Protein AF-A0A418IJL7-F1 (afdb_monomer_lite)

Radius of gyration: 46.41 Å; chains: 1; bounding box: 89×26×149 Å

InterPro domains:
  IPR054725 Minor extracellular protease Epr, GA-like domain [PF22775] (1-59)
  IPR054725 Minor extracellular protease Epr, GA-like domain [PF22775] (65-157)
  IPR054725 Minor extracellular protease Epr, GA-like domain [PF22775] (163-255)

Structure (mmCIF, N/CA/C/O backbone):
data_AF-A0A418IJL7-F1
#
_entry.id   AF-A0A418IJL7-F1
#
loop_
_atom_site.group_PDB
_atom_site.id
_atom_site.type_symbol
_atom_site.label_atom_id
_atom_site.label_alt_id
_atom_site.label_comp_id
_atom_site.label_asym_id
_atom_site.label_entity_id
_atom_site.label_seq_id
_atom_site.pdbx_PDB_ins_code
_atom_site.Cartn_x
_atom_site.Cartn_y
_atom_site.Cartn_z
_atom_site.occupancy
_atom_site.B_iso_or_equiv
_atom_site.auth_seq_id
_atom_site.auth_comp_id
_atom_site.auth_asym_id
_atom_site.auth_atom_id
_atom_site.pdbx_PDB_model_num
ATOM 1 N N . LYS A 1 1 ? 31.120 10.265 -43.179 1.00 83.19 1 LYS A N 1
ATOM 2 C CA . LYS A 1 1 ? 30.253 9.553 -44.153 1.00 83.19 1 LYS A CA 1
ATOM 3 C C . LYS A 1 1 ? 29.908 10.403 -45.379 1.00 83.19 1 LYS A C 1
ATOM 5 O O . LYS A 1 1 ? 30.373 10.051 -46.449 1.00 83.19 1 LYS A O 1
ATOM 10 N N . ALA A 1 2 ? 29.225 11.547 -45.242 1.00 86.00 2 ALA A N 1
ATOM 11 C CA . ALA A 1 2 ? 28.797 12.363 -46.392 1.00 86.00 2 ALA A CA 1
ATOM 12 C C . ALA A 1 2 ? 29.922 12.776 -47.368 1.00 86.00 2 ALA A C 1
ATOM 14 O O . ALA A 1 2 ? 29.711 12.814 -48.576 1.00 86.00 2 ALA A O 1
ATOM 15 N N . GLU A 1 3 ? 31.126 13.079 -46.873 1.00 88.69 3 GLU A N 1
ATOM 16 C CA . GLU A 1 3 ? 32.278 13.355 -47.747 1.00 88.69 3 GLU A CA 1
ATOM 17 C C . GLU A 1 3 ? 32.740 12.115 -48.521 1.00 88.69 3 GLU A C 1
ATOM 19 O O . GLU A 1 3 ? 33.071 12.218 -49.699 1.00 88.69 3 GLU A O 1
ATOM 24 N N . LEU A 1 4 ? 32.717 10.938 -47.890 1.00 90.12 4 LEU A N 1
ATOM 25 C CA . LEU A 1 4 ? 33.065 9.678 -48.541 1.00 90.12 4 LEU A CA 1
ATOM 26 C C . LEU A 1 4 ? 32.010 9.279 -49.577 1.00 90.12 4 LEU A C 1
ATOM 28 O O . LEU A 1 4 ? 32.387 8.900 -50.678 1.00 90.12 4 LEU A O 1
ATOM 32 N N . ASP A 1 5 ? 30.719 9.448 -49.276 1.00 90.44 5 ASP A N 1
ATOM 33 C CA . ASP A 1 5 ? 29.631 9.208 -50.237 1.00 90.44 5 ASP A CA 1
ATOM 34 C C . ASP A 1 5 ? 29.811 10.059 -51.501 1.00 90.44 5 ASP A C 1
ATOM 36 O O . ASP A 1 5 ? 29.724 9.547 -52.616 1.00 90.44 5 ASP A O 1
ATOM 40 N N . LYS A 1 6 ? 30.164 11.343 -51.338 1.00 92.44 6 LYS A N 1
ATOM 41 C CA . LYS A 1 6 ? 30.495 12.229 -52.465 1.00 92.44 6 LYS A CA 1
ATOM 42 C C . LYS A 1 6 ? 31.699 11.724 -53.259 1.00 92.44 6 LYS A C 1
ATOM 44 O O . LYS A 1 6 ? 31.689 11.784 -54.483 1.00 92.44 6 LYS A O 1
ATOM 49 N N . LEU A 1 7 ? 32.748 11.241 -52.591 1.00 93.88 7 LEU A N 1
ATOM 50 C CA . LEU A 1 7 ? 33.925 10.689 -53.273 1.00 93.88 7 LEU A CA 1
ATOM 51 C C . LEU A 1 7 ? 33.599 9.397 -54.035 1.00 93.88 7 LEU A C 1
ATOM 53 O O . LEU A 1 7 ? 34.104 9.213 -55.142 1.00 93.88 7 LEU A O 1
ATOM 57 N N . VAL A 1 8 ? 32.742 8.536 -53.479 1.00 92.88 8 VAL A N 1
ATOM 58 C CA . VAL A 1 8 ? 32.236 7.326 -54.144 1.00 92.88 8 VAL A CA 1
ATOM 59 C C . VAL A 1 8 ? 31.430 7.701 -55.392 1.00 92.88 8 VAL A C 1
ATOM 61 O O . VAL A 1 8 ? 31.700 7.181 -56.472 1.00 92.88 8 VAL A O 1
ATOM 64 N N . GLU A 1 9 ? 30.511 8.663 -55.289 1.00 93.25 9 GLU A N 1
ATOM 65 C CA . GLU A 1 9 ? 29.728 9.159 -56.430 1.00 93.25 9 GLU A CA 1
ATOM 66 C C . GLU A 1 9 ? 30.622 9.753 -57.533 1.00 93.25 9 GLU A C 1
ATOM 68 O O . GLU A 1 9 ? 30.444 9.471 -58.723 1.00 93.25 9 GLU A O 1
ATOM 73 N N . VAL A 1 10 ? 31.630 10.542 -57.145 1.00 95.00 10 VAL A N 1
ATOM 74 C CA . VAL A 1 10 ? 32.615 11.112 -58.075 1.00 95.00 10 VAL A CA 1
ATOM 75 C C . VAL A 1 10 ? 33.418 10.013 -58.773 1.00 95.00 10 VAL A C 1
ATOM 77 O O . VAL A 1 10 ? 33.651 10.119 -59.979 1.00 95.00 10 VAL A O 1
ATOM 80 N N . LEU A 1 11 ? 33.824 8.956 -58.059 1.00 93.88 11 LEU A N 1
ATOM 81 C CA . LEU A 1 11 ? 34.546 7.821 -58.638 1.00 93.88 11 LEU A CA 1
ATOM 82 C C . LEU A 1 11 ? 33.700 7.095 -59.691 1.00 93.88 11 LEU A C 1
ATOM 84 O O . LEU A 1 11 ? 34.175 6.881 -60.809 1.00 93.88 11 LEU A O 1
ATOM 88 N N . GLU A 1 12 ? 32.449 6.767 -59.371 1.00 93.31 12 GLU A N 1
ATOM 89 C CA . GLU A 1 12 ? 31.539 6.079 -60.298 1.00 93.31 12 GLU A CA 1
ATOM 90 C C . GLU A 1 12 ? 31.212 6.947 -61.525 1.00 93.31 12 GLU A C 1
ATOM 92 O O . GLU A 1 12 ? 31.216 6.473 -62.669 1.00 93.31 12 GLU A O 1
ATOM 97 N N . THR A 1 13 ? 31.038 8.255 -61.321 1.00 94.88 13 THR A N 1
ATOM 98 C CA . THR A 1 13 ? 30.857 9.225 -62.411 1.00 94.88 13 THR A CA 1
ATOM 99 C C . THR A 1 13 ? 32.097 9.297 -63.305 1.00 94.88 13 THR A C 1
ATOM 101 O O . THR A 1 13 ? 31.997 9.266 -64.534 1.00 94.88 13 THR A O 1
ATOM 104 N N . ALA A 1 14 ? 33.295 9.364 -62.715 1.00 94.94 14 ALA A N 1
ATOM 105 C CA . ALA A 1 14 ? 34.552 9.387 -63.459 1.00 94.94 14 ALA A CA 1
ATOM 106 C C . ALA A 1 14 ? 34.772 8.088 -64.249 1.00 94.94 14 ALA A C 1
ATOM 108 O O . ALA A 1 14 ? 35.209 8.145 -65.401 1.00 94.94 14 ALA A O 1
ATOM 109 N N . LYS A 1 15 ? 34.422 6.933 -63.670 1.00 94.12 15 LYS A N 1
ATOM 110 C CA . LYS A 1 15 ? 34.495 5.621 -64.325 1.00 94.12 15 LYS A CA 1
ATOM 111 C C . LYS A 1 15 ? 33.549 5.536 -65.522 1.00 94.12 15 LYS A C 1
ATOM 113 O O . LYS A 1 15 ? 33.967 5.104 -66.598 1.00 94.12 15 LYS A O 1
ATOM 118 N N . THR A 1 16 ? 32.318 6.019 -65.369 1.00 94.69 16 THR A N 1
ATOM 119 C CA . THR A 1 16 ? 31.330 6.098 -66.457 1.00 94.69 16 THR A CA 1
ATOM 120 C C . THR A 1 16 ? 31.839 6.986 -67.593 1.00 94.69 16 THR A C 1
ATOM 122 O O . THR A 1 16 ? 31.965 6.528 -68.728 1.00 94.69 16 THR A O 1
ATOM 125 N N . ASN A 1 17 ? 32.276 8.209 -67.277 1.00 95.81 17 ASN A N 1
ATOM 126 C CA . ASN A 1 17 ? 32.833 9.144 -68.259 1.00 95.81 17 ASN A CA 1
ATOM 127 C C . ASN A 1 17 ? 34.073 8.582 -68.979 1.00 95.81 17 ASN A C 1
ATOM 129 O O . ASN A 1 17 ? 34.247 8.777 -70.185 1.00 95.81 17 ASN A O 1
ATOM 133 N N . ALA A 1 18 ? 34.966 7.897 -68.256 1.00 95.31 18 ALA A N 1
ATOM 134 C CA . ALA A 1 18 ? 36.138 7.250 -68.842 1.00 95.31 18 ALA A CA 1
ATOM 135 C C . ALA A 1 18 ? 3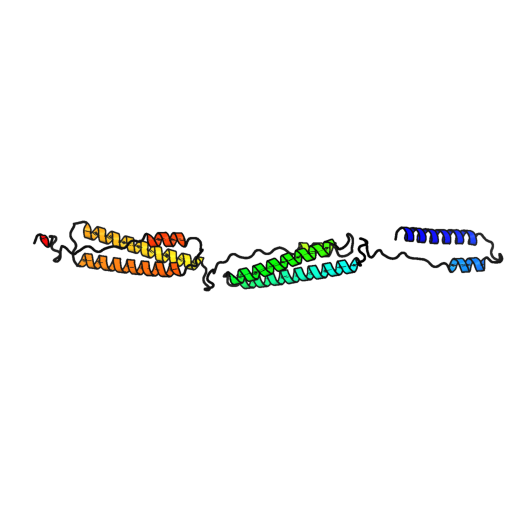5.740 6.101 -69.781 1.00 95.31 18 ALA A C 1
ATOM 137 O O . ALA A 1 18 ? 36.325 5.970 -70.855 1.00 95.31 18 ALA A O 1
ATOM 138 N N . THR A 1 19 ? 34.718 5.323 -69.411 1.00 94.25 19 THR A N 1
ATOM 139 C CA . THR A 1 19 ? 34.174 4.225 -70.223 1.00 94.25 19 THR A CA 1
ATOM 140 C C . THR A 1 19 ? 33.591 4.758 -71.528 1.00 94.25 19 THR A C 1
ATOM 142 O O . THR A 1 19 ? 33.947 4.282 -72.603 1.00 94.25 19 THR A O 1
ATOM 145 N N . GLU A 1 20 ? 32.764 5.803 -71.463 1.00 95.50 20 GLU A N 1
ATOM 146 C CA . GLU A 1 20 ? 32.190 6.456 -72.645 1.00 95.50 20 GLU A CA 1
ATOM 147 C C . GLU A 1 20 ? 33.272 6.997 -73.586 1.00 95.50 20 GLU A C 1
ATOM 149 O O . GLU A 1 20 ? 33.235 6.766 -74.797 1.00 95.50 20 GLU A O 1
ATOM 154 N N . LYS A 1 21 ? 34.280 7.686 -73.036 1.00 95.12 21 LYS A N 1
ATOM 155 C CA . LYS A 1 21 ? 35.397 8.208 -73.834 1.00 95.12 21 LYS A CA 1
ATOM 156 C C . LYS A 1 21 ? 36.219 7.093 -74.475 1.00 95.12 21 LYS A C 1
ATOM 158 O O . LYS A 1 21 ? 36.586 7.225 -75.640 1.00 95.12 21 LYS A O 1
ATOM 163 N N . LEU A 1 22 ? 36.494 6.006 -73.753 1.00 94.88 22 LEU A N 1
ATOM 164 C CA . LEU A 1 22 ? 37.261 4.875 -74.279 1.00 94.88 22 LEU A CA 1
ATOM 165 C C . LEU A 1 22 ? 36.480 4.091 -75.346 1.00 94.88 22 LEU A C 1
ATOM 167 O O . LEU A 1 22 ? 37.070 3.652 -76.335 1.00 94.88 22 LEU A O 1
ATOM 171 N N . ASN A 1 23 ? 35.156 3.984 -75.208 1.00 93.06 23 ASN A N 1
ATOM 172 C CA . ASN A 1 23 ? 34.278 3.373 -76.209 1.00 93.06 23 ASN A CA 1
ATOM 173 C C . ASN A 1 23 ? 34.295 4.122 -77.551 1.00 93.06 23 ASN A C 1
ATOM 175 O O . ASN A 1 23 ? 34.175 3.492 -78.599 1.00 93.06 23 ASN A O 1
ATOM 179 N N . ASN A 1 24 ? 34.523 5.439 -77.530 1.00 94.69 24 ASN A N 1
ATOM 180 C CA . ASN A 1 24 ? 34.668 6.256 -78.738 1.00 94.69 24 ASN A CA 1
ATOM 181 C C . ASN A 1 24 ? 36.032 6.097 -79.445 1.00 94.69 24 ASN A C 1
ATOM 183 O O . ASN A 1 24 ? 36.217 6.621 -80.544 1.00 94.69 24 ASN A O 1
ATOM 187 N N . VAL A 1 25 ? 36.998 5.382 -78.854 1.00 94.50 25 VAL A N 1
ATOM 188 C CA . VAL A 1 25 ? 38.284 5.067 -79.502 1.00 94.50 25 VAL A CA 1
ATOM 189 C C . VAL A 1 25 ? 38.099 3.875 -80.456 1.00 94.50 25 VAL A C 1
ATOM 191 O O . VAL A 1 25 ? 37.545 2.861 -80.028 1.00 94.50 25 VAL A O 1
ATOM 194 N N . PRO A 1 26 ? 38.563 3.915 -81.722 1.00 94.62 26 PRO A N 1
ATOM 195 C CA . PRO A 1 26 ? 38.448 2.782 -82.643 1.00 94.62 26 PRO A CA 1
ATOM 196 C C . PRO A 1 26 ? 39.072 1.485 -82.108 1.00 94.62 26 PRO A C 1
ATOM 198 O O . PRO A 1 26 ? 40.091 1.485 -81.415 1.00 94.62 26 PRO A O 1
ATOM 201 N N . ASN A 1 27 ? 38.472 0.348 -82.451 1.00 90.56 27 ASN A N 1
ATOM 202 C CA . ASN A 1 27 ? 39.029 -0.955 -82.091 1.00 90.56 27 ASN A CA 1
ATOM 203 C C . ASN A 1 27 ? 40.363 -1.190 -82.822 1.00 90.56 27 ASN A C 1
ATOM 205 O O . ASN A 1 27 ? 40.497 -0.854 -83.997 1.00 90.56 27 ASN A O 1
ATOM 209 N N . GLY A 1 28 ? 41.350 -1.755 -82.119 1.00 88.94 28 GLY A N 1
ATOM 210 C CA . GLY A 1 28 ? 42.707 -1.965 -82.638 1.00 88.94 28 GLY A CA 1
ATOM 211 C C . GLY A 1 28 ? 43.668 -0.783 -82.449 1.00 88.94 28 GLY A C 1
ATOM 212 O O . GLY A 1 28 ? 44.841 -0.901 -82.804 1.00 88.94 28 GLY A O 1
ATOM 213 N N . THR A 1 29 ? 43.227 0.343 -81.867 1.00 95.56 29 THR A N 1
ATOM 214 C CA . THR A 1 29 ? 44.149 1.406 -81.433 1.00 95.56 29 THR A CA 1
ATOM 215 C C . THR A 1 29 ? 45.104 0.867 -80.365 1.00 95.56 29 THR A C 1
ATOM 217 O O . THR A 1 29 ? 44.672 0.351 -79.332 1.00 95.56 29 THR A O 1
ATOM 220 N N . ALA A 1 30 ? 46.411 1.005 -80.603 1.00 95.62 30 ALA A N 1
ATOM 221 C CA . ALA A 1 30 ? 47.444 0.541 -79.681 1.00 95.62 30 ALA A CA 1
ATOM 222 C C . ALA A 1 30 ? 47.217 1.099 -78.263 1.00 95.62 30 ALA A C 1
ATOM 224 O O . ALA A 1 30 ? 47.077 2.306 -78.075 1.00 95.62 30 ALA A O 1
ATOM 225 N N . GLY A 1 31 ? 47.169 0.212 -77.265 1.00 92.69 31 GLY A N 1
ATOM 226 C CA . GLY A 1 31 ? 46.976 0.573 -75.856 1.00 92.69 31 GLY A CA 1
ATOM 227 C C . GLY A 1 31 ? 45.520 0.699 -75.388 1.00 92.69 31 GLY A C 1
ATOM 228 O O . GLY A 1 31 ? 45.311 0.793 -74.179 1.00 92.69 31 GLY A O 1
ATOM 229 N N . LYS A 1 32 ? 44.516 0.634 -76.280 1.00 93.56 32 LYS A N 1
ATOM 230 C CA . LYS A 1 32 ? 43.090 0.665 -75.892 1.00 93.56 32 LYS A CA 1
ATOM 231 C C . LYS A 1 32 ? 42.741 -0.473 -74.927 1.00 93.56 32 LYS A C 1
ATOM 233 O O . LYS A 1 32 ? 42.223 -0.204 -73.850 1.00 93.56 32 LYS A O 1
ATOM 238 N N . ASP A 1 33 ? 43.105 -1.710 -75.261 1.00 92.94 33 ASP A N 1
ATOM 239 C CA . ASP A 1 33 ? 42.795 -2.897 -74.444 1.00 92.94 33 ASP A CA 1
ATOM 240 C C . ASP A 1 33 ? 43.469 -2.855 -73.063 1.00 92.94 33 ASP A C 1
ATOM 242 O O . ASP A 1 33 ? 42.916 -3.322 -72.066 1.00 92.94 33 ASP A O 1
ATOM 246 N N . ALA A 1 34 ? 44.648 -2.231 -72.982 1.00 94.69 34 ALA A N 1
ATOM 247 C CA . ALA A 1 34 ? 45.346 -2.013 -71.720 1.00 94.69 34 ALA A CA 1
ATOM 248 C C . ALA A 1 34 ? 44.626 -0.968 -70.849 1.00 94.69 34 ALA A C 1
ATOM 250 O O . ALA A 1 34 ? 44.529 -1.141 -69.636 1.00 94.69 34 ALA A O 1
ATOM 251 N N . LEU A 1 35 ? 44.100 0.108 -71.448 1.00 95.00 35 LEU A N 1
ATOM 252 C CA . LEU A 1 35 ? 43.290 1.105 -70.738 1.00 95.00 35 LEU A CA 1
ATOM 253 C C . LEU A 1 35 ? 41.932 0.538 -70.311 1.00 95.00 35 LEU A C 1
ATOM 255 O O . LEU A 1 35 ? 41.501 0.811 -69.194 1.00 95.00 35 LEU A O 1
ATOM 259 N N . GLN A 1 36 ? 41.313 -0.285 -71.159 1.00 93.19 36 GLN A N 1
ATOM 260 C CA . GLN A 1 36 ? 40.075 -1.011 -70.872 1.00 93.19 36 GLN A CA 1
ATOM 261 C C . GLN A 1 36 ? 40.270 -1.902 -69.641 1.00 93.19 36 GLN A C 1
ATOM 263 O O . GLN A 1 36 ? 39.577 -1.734 -68.642 1.00 93.19 36 GLN A O 1
ATOM 268 N N . SER A 1 37 ? 41.309 -2.743 -69.660 1.00 94.38 37 SER A N 1
ATOM 269 C CA . SER A 1 37 ? 41.674 -3.603 -68.527 1.00 94.38 37 SER A CA 1
ATOM 270 C C . SER A 1 37 ? 41.915 -2.803 -67.241 1.00 94.38 37 SER A C 1
ATOM 272 O O . SER A 1 37 ? 41.474 -3.204 -66.168 1.00 94.38 37 SER A O 1
ATOM 274 N N . ARG A 1 38 ? 42.597 -1.651 -67.321 1.00 95.19 38 ARG A N 1
ATOM 275 C CA . ARG A 1 38 ? 42.850 -0.790 -66.150 1.00 95.19 38 ARG A CA 1
ATOM 276 C C . ARG A 1 38 ? 41.577 -0.157 -65.596 1.00 95.19 38 ARG A C 1
ATOM 278 O O . ARG A 1 38 ? 41.470 -0.005 -64.386 1.00 95.19 38 ARG A O 1
ATOM 285 N N . LEU A 1 39 ? 40.646 0.233 -66.463 1.00 94.06 39 LEU A N 1
ATOM 286 C CA . LEU A 1 39 ? 39.364 0.812 -66.068 1.00 94.06 39 LEU A CA 1
ATOM 287 C C . LEU A 1 39 ? 38.452 -0.237 -65.419 1.00 94.06 39 LEU A C 1
ATOM 289 O O . LEU A 1 39 ? 37.807 0.045 -64.412 1.00 94.06 39 LEU A O 1
ATOM 293 N N . GLU A 1 40 ? 38.453 -1.458 -65.955 1.00 92.62 40 GLU A N 1
ATOM 294 C CA . GLU A 1 40 ? 37.733 -2.609 -65.396 1.00 92.62 40 GLU A CA 1
ATOM 295 C C . GLU A 1 40 ? 38.296 -3.046 -64.034 1.00 92.62 40 GLU A C 1
ATOM 297 O O . GLU A 1 40 ? 37.542 -3.500 -63.178 1.00 92.62 40 GLU A O 1
ATOM 302 N N . GLN A 1 41 ? 39.595 -2.838 -63.789 1.00 95.25 41 GLN A N 1
ATOM 303 C CA . GLN A 1 41 ? 40.241 -3.089 -62.494 1.00 95.25 41 GLN A CA 1
ATOM 304 C C . GLN A 1 41 ? 39.887 -2.066 -61.400 1.00 95.25 41 GLN A C 1
ATOM 306 O O . GLN A 1 41 ? 40.185 -2.313 -60.231 1.00 95.25 41 GLN A O 1
ATOM 311 N N . ILE A 1 42 ? 39.265 -0.927 -61.733 1.00 92.75 42 ILE A N 1
ATOM 312 C CA . ILE A 1 42 ? 38.779 0.019 -60.719 1.00 92.75 42 ILE A CA 1
ATOM 313 C C . ILE A 1 42 ? 37.553 -0.602 -60.043 1.00 92.75 42 ILE A C 1
ATOM 315 O O . ILE A 1 42 ? 36.460 -0.624 -60.614 1.00 92.75 42 ILE A O 1
ATOM 319 N N . GLY A 1 43 ? 37.741 -1.126 -58.832 1.00 88.12 43 GLY A N 1
ATOM 320 C CA . GLY A 1 43 ? 36.662 -1.678 -58.014 1.00 88.12 43 GLY A CA 1
ATOM 321 C C . GLY A 1 43 ? 35.663 -0.613 -57.553 1.00 88.12 43 GLY A C 1
ATOM 322 O O . GLY A 1 43 ? 35.976 0.576 -57.524 1.00 88.12 43 GLY A O 1
ATOM 323 N N . SER A 1 44 ? 34.463 -1.055 -57.185 1.00 85.88 44 SER A N 1
ATOM 324 C CA . SER A 1 44 ? 33.473 -0.222 -56.498 1.00 85.88 44 SER A CA 1
ATOM 325 C C . SER A 1 44 ? 33.849 -0.050 -55.028 1.00 85.88 44 SER A C 1
ATOM 327 O O . SER A 1 44 ? 34.391 -0.969 -54.409 1.00 85.88 44 SER A O 1
ATOM 329 N N . VAL A 1 45 ? 33.503 1.097 -54.451 1.00 89.19 45 VAL A N 1
ATOM 330 C CA . VAL A 1 45 ? 33.677 1.379 -53.021 1.00 89.19 45 VAL A CA 1
ATOM 331 C C . VAL A 1 45 ? 32.306 1.637 -52.409 1.00 89.19 45 VAL A C 1
ATOM 333 O O . VAL A 1 45 ? 31.487 2.334 -52.995 1.00 89.19 45 VAL A O 1
ATOM 336 N N . THR A 1 46 ? 32.055 1.086 -51.226 1.00 86.81 46 THR A N 1
ATOM 337 C CA . THR A 1 46 ? 30.851 1.366 -50.436 1.00 86.81 46 THR A CA 1
ATOM 338 C C . THR A 1 46 ? 31.243 2.108 -49.169 1.00 86.81 46 THR A C 1
ATOM 340 O O . THR A 1 46 ? 32.222 1.744 -48.515 1.00 86.81 46 THR A O 1
ATOM 343 N N . SER A 1 47 ? 30.476 3.126 -48.796 1.00 86.25 47 SER A N 1
ATOM 344 C CA . SER A 1 47 ? 30.669 3.802 -47.515 1.00 86.25 47 SER A CA 1
ATOM 345 C C . SER A 1 47 ? 30.232 2.909 -46.351 1.00 86.25 47 SER A C 1
ATOM 347 O O . SER A 1 47 ? 29.210 2.231 -46.468 1.00 86.25 47 SER A O 1
ATOM 349 N N . PRO A 1 48 ? 30.951 2.922 -45.215 1.00 86.69 48 PRO A N 1
ATOM 350 C CA . PRO A 1 48 ? 30.500 2.241 -44.013 1.00 86.69 48 PRO A CA 1
ATOM 351 C C . PRO A 1 48 ? 29.242 2.913 -43.441 1.00 86.69 48 PRO A C 1
ATOM 353 O O . PRO A 1 48 ? 28.954 4.093 -43.690 1.00 86.69 48 PRO A O 1
ATOM 356 N N . GLU A 1 49 ? 28.490 2.154 -42.651 1.00 86.94 49 GLU A N 1
ATOM 357 C CA . GLU A 1 49 ? 27.407 2.695 -41.833 1.00 86.94 49 GLU A CA 1
ATOM 358 C C . GLU A 1 49 ? 27.968 3.573 -40.706 1.00 86.94 49 GLU A C 1
ATOM 360 O O . GLU A 1 49 ? 29.110 3.403 -40.282 1.00 86.94 49 GLU A O 1
ATOM 365 N N . VAL A 1 50 ? 27.181 4.559 -40.264 1.00 89.81 50 VAL A N 1
ATOM 366 C CA . VAL A 1 50 ? 27.527 5.337 -39.066 1.00 89.81 50 VAL A CA 1
ATOM 367 C C . VAL A 1 50 ? 27.050 4.521 -37.877 1.00 89.81 50 VAL A C 1
ATOM 369 O O . VAL A 1 50 ? 25.874 4.174 -37.828 1.00 89.81 50 VAL A O 1
ATOM 372 N N . ASN A 1 51 ? 27.975 4.205 -36.982 1.00 91.31 51 ASN A N 1
ATOM 373 C CA . ASN A 1 51 ? 27.777 3.353 -35.813 1.00 91.31 51 ASN A CA 1
ATOM 374 C C . ASN A 1 51 ? 28.056 4.075 -34.482 1.00 91.31 51 ASN A C 1
ATOM 376 O O . ASN A 1 51 ? 28.054 3.422 -33.446 1.00 91.31 51 ASN A O 1
ATOM 380 N N . ASP A 1 52 ? 28.343 5.373 -34.548 1.00 94.88 52 ASP A N 1
ATOM 381 C CA . ASP A 1 52 ? 28.536 6.306 -33.435 1.00 94.88 52 ASP A CA 1
ATOM 382 C C . ASP A 1 52 ? 27.962 7.652 -33.910 1.00 94.88 52 ASP A C 1
ATOM 384 O O . ASP A 1 52 ? 28.640 8.455 -34.565 1.00 94.88 52 ASP A O 1
ATOM 388 N N . GLN A 1 53 ? 26.648 7.824 -33.752 1.00 93.06 53 GLN A N 1
ATOM 389 C CA . GLN A 1 53 ? 25.921 8.976 -34.309 1.00 93.06 53 GLN A CA 1
ATOM 390 C C . GLN A 1 53 ? 26.156 10.258 -33.513 1.00 93.06 53 GLN A C 1
ATOM 392 O O . GLN A 1 53 ? 26.134 11.351 -34.085 1.00 93.06 53 GLN A O 1
ATOM 397 N N . ASP A 1 54 ? 26.355 10.138 -32.205 1.00 93.94 54 ASP A N 1
ATOM 398 C CA . ASP A 1 54 ? 26.555 11.267 -31.300 1.00 93.94 54 ASP A CA 1
ATOM 399 C C . ASP A 1 54 ? 28.042 11.596 -31.073 1.00 93.94 54 ASP A C 1
ATOM 401 O O . ASP A 1 54 ? 28.355 12.604 -30.435 1.00 93.94 54 ASP A O 1
ATOM 405 N N . SER A 1 55 ? 28.953 10.828 -31.686 1.00 94.88 55 SER A N 1
ATOM 406 C CA . SER A 1 55 ? 30.407 11.012 -31.617 1.00 94.88 55 SER A CA 1
ATOM 407 C C . SER A 1 55 ? 30.953 10.905 -30.193 1.00 94.88 55 SER A C 1
ATOM 409 O O . SER A 1 55 ? 31.914 11.599 -29.838 1.00 94.88 55 SER A O 1
ATOM 411 N N . ASN A 1 56 ? 30.333 10.063 -29.364 1.00 93.25 56 ASN A N 1
ATOM 412 C CA . ASN A 1 56 ? 30.744 9.847 -27.981 1.00 93.25 56 ASN A CA 1
ATOM 413 C C . ASN A 1 56 ? 31.849 8.774 -27.846 1.00 93.25 56 ASN A C 1
ATOM 415 O O . ASN A 1 56 ? 32.420 8.617 -26.763 1.00 93.25 56 ASN A O 1
ATOM 419 N N . GLY A 1 57 ? 32.192 8.076 -28.937 1.00 95.88 57 GLY A N 1
ATOM 420 C CA . GLY A 1 57 ? 33.224 7.040 -28.973 1.00 95.88 57 GLY A CA 1
ATOM 421 C C . GLY A 1 57 ? 32.766 5.647 -28.523 1.00 95.88 57 GLY A C 1
ATOM 422 O O . GLY A 1 57 ? 33.613 4.765 -28.369 1.00 95.88 57 GLY A O 1
ATOM 423 N N . VAL A 1 58 ? 31.465 5.442 -28.320 1.00 96.50 58 VAL A N 1
ATOM 424 C CA . VAL A 1 58 ? 30.802 4.170 -28.000 1.00 96.50 58 VAL A CA 1
ATOM 425 C C . VAL A 1 58 ? 29.922 3.777 -29.185 1.00 96.50 58 VAL A C 1
ATOM 427 O O . VAL A 1 58 ? 29.383 4.626 -29.886 1.00 96.50 58 VAL A O 1
ATOM 430 N N . LEU A 1 59 ? 29.790 2.476 -29.452 1.00 97.31 59 LEU A N 1
ATOM 431 C CA . LEU A 1 59 ? 28.905 2.025 -30.523 1.00 97.31 59 LEU A CA 1
ATOM 432 C C . LEU A 1 59 ? 27.437 2.253 -30.137 1.00 97.31 59 LEU A C 1
ATOM 434 O O . LEU A 1 59 ? 27.009 1.815 -29.068 1.00 97.31 59 LEU A O 1
ATOM 438 N N . ASP A 1 60 ? 26.628 2.786 -31.054 1.00 97.19 60 ASP A N 1
ATOM 439 C CA . ASP A 1 60 ? 25.184 2.979 -30.842 1.00 97.19 60 ASP A CA 1
ATOM 440 C C . ASP A 1 60 ? 24.494 1.663 -30.416 1.00 97.19 60 ASP A C 1
ATOM 442 O O . ASP A 1 60 ? 23.570 1.648 -29.602 1.00 97.19 60 ASP A O 1
ATOM 446 N N . THR A 1 61 ? 24.965 0.525 -30.946 1.00 96.69 61 THR A N 1
ATOM 447 C CA . THR A 1 61 ? 24.471 -0.822 -30.612 1.00 96.69 61 THR A CA 1
ATOM 448 C C . THR A 1 61 ? 24.845 -1.270 -29.200 1.00 96.69 61 THR A C 1
ATOM 450 O O . THR A 1 61 ? 24.109 -2.036 -28.577 1.00 96.69 61 THR A O 1
ATOM 453 N N . GLU A 1 62 ? 25.991 -0.819 -28.693 1.00 97.88 62 GLU A N 1
ATOM 454 C CA . GLU A 1 62 ? 26.428 -1.082 -27.321 1.00 97.88 62 GLU A CA 1
ATOM 455 C C . GLU A 1 62 ? 25.576 -0.270 -26.343 1.00 97.88 62 GLU A C 1
ATOM 457 O O . GLU A 1 62 ? 25.000 -0.846 -25.423 1.00 97.88 62 GLU A O 1
ATOM 462 N N . GLN A 1 63 ? 25.355 1.017 -26.625 1.00 98.44 63 GLN A N 1
ATOM 463 C CA . GLN A 1 63 ? 24.445 1.863 -25.843 1.00 98.44 63 GLN A CA 1
ATOM 464 C C . GLN A 1 63 ? 23.017 1.299 -25.817 1.00 98.44 63 GLN A C 1
ATOM 466 O O . GLN A 1 63 ? 22.380 1.264 -24.763 1.00 98.44 63 GLN A O 1
ATOM 471 N N . LEU A 1 64 ? 22.519 0.806 -26.959 1.00 98.44 64 LEU A N 1
ATOM 472 C CA . LEU A 1 64 ? 21.215 0.144 -27.038 1.00 98.44 64 LEU A CA 1
ATOM 473 C C . LEU A 1 64 ? 21.163 -1.122 -26.166 1.00 98.44 64 LEU A C 1
ATOM 475 O O . LEU A 1 64 ? 20.164 -1.365 -25.491 1.00 98.44 64 LEU A O 1
ATOM 479 N N . THR A 1 65 ? 22.239 -1.911 -26.151 1.00 98.56 65 THR A N 1
ATOM 480 C CA . THR A 1 65 ? 22.338 -3.123 -25.322 1.00 98.56 65 THR A CA 1
ATOM 481 C C . THR A 1 65 ? 22.338 -2.782 -23.832 1.00 98.56 65 THR A C 1
ATOM 483 O O . THR A 1 65 ? 21.644 -3.438 -23.057 1.00 98.56 65 THR A O 1
ATOM 486 N N . GLU A 1 66 ? 23.055 -1.734 -23.420 1.00 98.56 66 GLU A N 1
ATOM 487 C CA . GLU A 1 66 ? 23.024 -1.256 -22.033 1.00 98.56 66 GLU A CA 1
ATOM 488 C C . GLU A 1 66 ? 21.622 -0.791 -21.617 1.00 98.56 66 GLU A C 1
ATOM 490 O O . GLU A 1 66 ? 21.165 -1.110 -20.518 1.00 98.56 66 GLU A O 1
ATOM 495 N N . ALA A 1 67 ? 20.916 -0.070 -22.495 1.00 98.75 67 ALA A N 1
ATOM 496 C CA . ALA A 1 67 ? 19.537 0.344 -22.246 1.00 98.75 67 ALA A CA 1
ATOM 497 C C . ALA A 1 67 ? 18.591 -0.864 -22.127 1.00 98.75 67 ALA A C 1
ATOM 499 O O . ALA A 1 67 ? 17.773 -0.908 -21.209 1.00 98.75 67 ALA A O 1
ATOM 500 N N . GLN A 1 68 ? 18.738 -1.870 -22.997 1.00 98.75 68 GLN A N 1
ATOM 501 C CA . GLN A 1 68 ? 17.973 -3.121 -22.937 1.00 98.75 68 GLN A CA 1
ATOM 502 C C . GLN A 1 68 ? 18.175 -3.848 -21.601 1.00 98.75 68 GLN A C 1
ATOM 504 O O . GLN A 1 68 ? 17.194 -4.210 -20.954 1.00 98.75 68 GLN A O 1
ATOM 509 N N . GLN A 1 69 ? 19.422 -4.002 -21.147 1.00 98.81 69 GLN A N 1
ATOM 510 C CA . GLN A 1 69 ? 19.733 -4.634 -19.859 1.00 98.81 69 GLN A CA 1
ATOM 511 C C . GLN A 1 69 ? 19.177 -3.842 -18.672 1.00 98.81 69 GLN A C 1
ATOM 513 O O . GLN A 1 69 ? 18.665 -4.423 -17.713 1.00 98.81 69 GLN A O 1
ATOM 518 N N . ALA A 1 70 ? 19.257 -2.511 -18.725 1.00 98.75 70 ALA A N 1
ATOM 519 C CA . ALA A 1 70 ? 18.692 -1.668 -17.682 1.00 98.75 70 ALA A CA 1
ATOM 520 C C . ALA A 1 70 ? 17.164 -1.817 -17.611 1.00 98.75 70 ALA A C 1
ATOM 522 O O . ALA A 1 70 ? 16.630 -1.934 -16.513 1.00 98.75 70 ALA A O 1
ATOM 523 N N . ILE A 1 71 ? 16.470 -1.883 -18.754 1.00 98.81 71 ILE A N 1
ATOM 524 C CA . ILE A 1 71 ? 15.014 -2.097 -18.820 1.00 98.81 71 ILE A CA 1
ATOM 525 C C . ILE A 1 71 ? 14.628 -3.494 -18.321 1.00 98.81 71 ILE A C 1
ATOM 527 O O . ILE A 1 71 ? 13.676 -3.611 -17.555 1.00 98.81 71 ILE A O 1
ATOM 531 N N . GLU A 1 72 ? 15.390 -4.537 -18.654 1.00 98.75 72 GLU A N 1
ATOM 532 C CA . GLU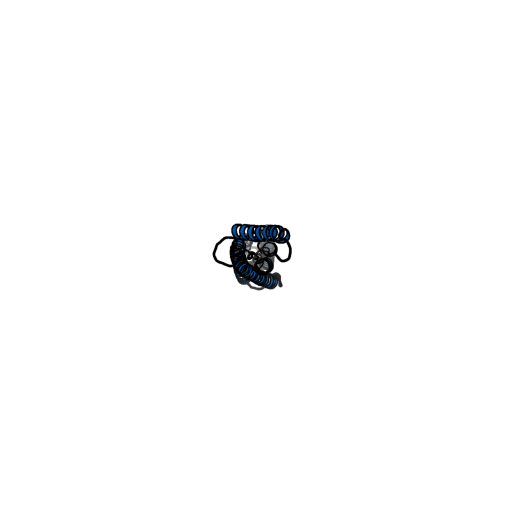 A 1 72 ? 15.190 -5.879 -18.083 1.00 98.75 72 GLU A CA 1
ATOM 533 C C . GLU A 1 72 ? 15.294 -5.867 -16.552 1.00 98.75 72 GLU A C 1
ATOM 535 O O . GLU A 1 72 ? 14.495 -6.507 -15.870 1.00 98.75 72 GLU A O 1
ATOM 540 N N . ALA A 1 73 ? 16.222 -5.092 -15.982 1.00 98.62 73 ALA A N 1
ATOM 541 C CA . ALA A 1 73 ? 16.309 -4.926 -14.533 1.00 98.62 73 ALA A CA 1
ATOM 542 C C . ALA A 1 73 ? 15.067 -4.228 -13.945 1.00 98.62 73 ALA A C 1
ATOM 544 O O . ALA A 1 73 ? 14.622 -4.603 -12.859 1.00 98.62 73 ALA A O 1
ATOM 545 N N . VAL A 1 74 ? 14.471 -3.265 -14.662 1.00 98.81 74 VAL A N 1
ATOM 546 C CA . VAL A 1 74 ? 13.187 -2.657 -14.268 1.00 98.81 74 VAL A CA 1
ATOM 547 C C . VAL A 1 74 ? 12.065 -3.695 -14.280 1.00 98.81 74 VAL A C 1
ATOM 549 O O . VAL A 1 74 ? 11.289 -3.763 -13.329 1.00 98.81 74 VAL A O 1
ATOM 552 N N . GLU A 1 75 ? 11.982 -4.523 -15.323 1.00 98.62 75 GLU A N 1
ATOM 553 C CA . GLU A 1 75 ? 10.967 -5.578 -15.447 1.00 98.62 75 GLU A CA 1
ATOM 554 C C . GLU A 1 75 ? 11.076 -6.594 -14.297 1.00 98.62 75 GLU A C 1
ATOM 556 O O . GLU A 1 75 ? 10.069 -6.943 -13.677 1.00 98.62 75 GLU A O 1
ATOM 561 N N . GLN A 1 76 ? 12.298 -7.003 -13.939 1.00 98.62 76 GLN A N 1
ATOM 562 C CA . GLN A 1 76 ? 12.542 -7.885 -12.792 1.00 98.62 76 GLN A CA 1
ATOM 563 C C . GLN A 1 76 ? 12.180 -7.224 -11.457 1.00 98.62 76 GLN A C 1
ATOM 565 O O . GLN A 1 76 ? 11.541 -7.848 -10.608 1.00 98.62 76 GLN A O 1
ATOM 570 N N . ALA A 1 77 ? 12.540 -5.950 -11.267 1.00 98.69 77 ALA A N 1
ATOM 571 C CA . ALA A 1 77 ? 12.161 -5.202 -10.070 1.00 98.69 77 ALA A CA 1
ATOM 572 C C . ALA A 1 77 ? 10.634 -5.073 -9.954 1.00 98.69 77 ALA A C 1
ATOM 574 O O . ALA A 1 77 ? 10.078 -5.275 -8.875 1.00 98.69 77 ALA A O 1
ATOM 575 N N . LYS A 1 78 ? 9.939 -4.817 -11.070 1.00 98.62 78 LYS A N 1
ATOM 576 C CA . LYS A 1 78 ? 8.474 -4.747 -11.108 1.00 98.62 78 LYS A CA 1
ATOM 577 C C . LYS A 1 78 ? 7.845 -6.082 -10.726 1.00 98.62 78 LYS A C 1
ATOM 579 O O . LYS A 1 78 ? 6.918 -6.098 -9.922 1.00 98.62 78 LYS A O 1
ATOM 584 N N . GLN A 1 79 ? 8.376 -7.191 -11.238 1.00 98.62 79 GLN A N 1
ATOM 585 C CA . GLN A 1 79 ? 7.908 -8.525 -10.872 1.00 98.62 79 GLN A CA 1
ATOM 586 C C . GLN A 1 79 ? 8.097 -8.811 -9.374 1.00 98.62 79 GLN A C 1
ATOM 588 O O . GLN A 1 79 ? 7.204 -9.371 -8.742 1.00 98.62 79 GLN A O 1
ATOM 593 N N . ALA A 1 80 ? 9.229 -8.412 -8.786 1.00 98.56 80 ALA A N 1
ATOM 594 C CA . ALA A 1 80 ? 9.466 -8.565 -7.351 1.00 98.56 80 ALA A CA 1
ATOM 595 C C . ALA A 1 80 ? 8.463 -7.757 -6.510 1.00 98.56 80 ALA A C 1
ATOM 597 O O . ALA A 1 80 ? 7.914 -8.286 -5.543 1.00 98.56 80 ALA A O 1
ATOM 598 N N . VAL A 1 81 ? 8.187 -6.510 -6.908 1.00 98.81 81 VAL A N 1
ATOM 599 C CA . VAL A 1 81 ? 7.165 -5.664 -6.277 1.00 98.81 81 VAL A CA 1
ATOM 600 C C . VAL A 1 81 ? 5.782 -6.312 -6.372 1.00 98.81 81 VAL A C 1
ATOM 602 O O . VAL A 1 81 ? 5.100 -6.419 -5.358 1.00 98.81 81 VAL A O 1
ATOM 605 N N . ASP A 1 82 ? 5.380 -6.785 -7.553 1.00 98.50 82 ASP A N 1
ATOM 606 C CA . ASP A 1 82 ? 4.058 -7.393 -7.764 1.00 98.50 82 ASP A CA 1
ATOM 607 C C . ASP A 1 82 ? 3.879 -8.680 -6.954 1.00 98.50 82 ASP A C 1
ATOM 609 O O . ASP A 1 82 ? 2.826 -8.899 -6.354 1.00 98.50 82 ASP A O 1
ATOM 613 N N . ASN A 1 83 ? 4.925 -9.505 -6.882 1.00 98.62 83 ASN A N 1
ATOM 614 C CA . ASN A 1 83 ? 4.920 -10.710 -6.062 1.00 98.62 83 ASN A CA 1
ATOM 615 C C . ASN A 1 83 ? 4.772 -10.369 -4.576 1.00 98.62 83 ASN A C 1
ATOM 617 O O . ASN A 1 83 ? 3.915 -10.949 -3.913 1.00 98.62 83 ASN A O 1
ATOM 621 N N . LYS A 1 84 ? 5.563 -9.416 -4.058 1.00 98.50 84 LYS A N 1
ATOM 622 C CA . LYS A 1 84 ? 5.479 -9.027 -2.643 1.00 98.50 84 LYS A CA 1
ATOM 623 C C . LYS A 1 84 ? 4.137 -8.375 -2.325 1.00 98.50 84 LYS A C 1
ATOM 625 O O . LYS A 1 84 ? 3.556 -8.682 -1.295 1.00 98.50 84 LYS A O 1
ATOM 630 N N . LEU A 1 85 ? 3.607 -7.534 -3.213 1.00 98.50 85 LEU A N 1
ATOM 631 C CA . LEU A 1 85 ? 2.279 -6.946 -3.043 1.00 98.50 85 LEU A CA 1
ATOM 632 C C . LEU A 1 85 ? 1.197 -8.032 -2.973 1.00 98.50 85 LEU A C 1
ATOM 634 O O . LEU A 1 85 ? 0.337 -7.977 -2.100 1.00 98.50 85 LEU A O 1
ATOM 638 N N . SER A 1 86 ? 1.248 -9.031 -3.858 1.00 98.19 86 SER A N 1
ATOM 639 C CA . SER A 1 86 ? 0.304 -10.152 -3.825 1.00 98.19 86 SER A CA 1
ATOM 640 C C . SER A 1 86 ? 0.452 -11.012 -2.570 1.00 98.19 86 SER A C 1
ATOM 642 O O . SER A 1 86 ? -0.549 -11.531 -2.089 1.00 98.19 86 SER A O 1
ATOM 644 N N . GLU A 1 87 ? 1.672 -11.194 -2.064 1.00 98.06 87 GLU A N 1
ATOM 645 C CA . GLU A 1 87 ? 1.949 -11.928 -0.826 1.00 98.06 87 GLU A CA 1
ATOM 646 C C . GLU A 1 87 ? 1.303 -11.227 0.373 1.00 98.06 87 GLU A C 1
ATOM 648 O O . GLU A 1 87 ? 0.477 -11.834 1.049 1.00 98.06 87 GLU A O 1
ATOM 653 N N . ILE A 1 88 ? 1.607 -9.940 0.577 1.00 98.12 88 ILE A N 1
ATOM 654 C CA . ILE A 1 88 ? 1.170 -9.188 1.766 1.00 98.12 88 ILE A CA 1
ATOM 655 C C . ILE A 1 88 ? -0.307 -8.789 1.736 1.00 98.12 88 ILE A C 1
ATOM 657 O O . ILE A 1 88 ? -0.810 -8.233 2.693 1.00 98.12 88 ILE A O 1
ATOM 661 N N . THR A 1 89 ? -1.001 -8.966 0.612 1.00 97.75 89 THR A N 1
ATOM 662 C CA . THR A 1 89 ? -2.440 -8.660 0.514 1.00 97.75 89 THR A CA 1
ATOM 663 C C . THR A 1 89 ? -3.299 -9.918 0.472 1.00 97.75 89 THR A C 1
ATOM 665 O O . THR A 1 89 ? -4.524 -9.822 0.399 1.00 97.75 89 THR A O 1
ATOM 668 N N . SER A 1 90 ? -2.686 -11.107 0.511 1.00 97.81 90 SER A N 1
ATOM 669 C CA . SER A 1 90 ? -3.390 -12.369 0.280 1.00 97.81 90 SER A CA 1
ATOM 670 C C . SER A 1 90 ? -4.354 -12.752 1.403 1.00 97.81 90 SER A C 1
ATOM 672 O O . SER A 1 90 ? -5.335 -13.447 1.134 1.00 97.81 90 SER A O 1
ATOM 674 N N . ASP A 1 91 ? -4.070 -12.370 2.643 1.00 97.50 91 ASP A N 1
ATOM 675 C CA . ASP A 1 91 ? -4.907 -12.632 3.820 1.00 97.50 91 ASP A CA 1
ATOM 676 C C . ASP A 1 91 ? -5.756 -11.416 4.226 1.00 97.50 91 ASP A C 1
ATOM 678 O O . ASP A 1 91 ? -6.607 -11.521 5.108 1.00 97.50 91 ASP A O 1
ATOM 682 N N . GLY A 1 92 ? -5.582 -10.286 3.535 1.00 97.94 92 GLY A N 1
ATOM 683 C CA . GLY A 1 92 ? -6.249 -9.026 3.845 1.00 97.94 92 GLY A CA 1
ATOM 684 C C . GLY A 1 92 ? -5.661 -8.289 5.049 1.00 97.94 92 GLY A C 1
ATOM 685 O O . GLY A 1 92 ? -6.247 -7.283 5.456 1.00 97.94 92 GLY A O 1
ATOM 686 N N . LEU A 1 93 ? -4.531 -8.750 5.592 1.00 98.25 93 LEU A N 1
ATOM 687 C CA . LEU A 1 93 ? -3.815 -8.128 6.697 1.00 98.25 93 LEU A CA 1
ATOM 688 C C . LEU A 1 93 ? -2.466 -7.607 6.201 1.00 98.25 93 LEU A C 1
ATOM 690 O O . LEU A 1 93 ? -1.741 -8.288 5.493 1.00 98.25 93 LEU A O 1
ATOM 694 N N . VAL A 1 94 ? -2.140 -6.374 6.560 1.00 98.50 94 VAL A N 1
ATOM 695 C CA . VAL A 1 94 ? -0.883 -5.715 6.224 1.00 98.50 94 VAL A CA 1
ATOM 696 C C . VAL A 1 94 ? -0.310 -5.165 7.510 1.00 98.50 94 VAL A C 1
ATOM 698 O O . VAL A 1 94 ? -0.868 -4.232 8.098 1.00 98.50 94 VAL A O 1
ATOM 701 N N . ASN A 1 95 ? 0.842 -5.696 7.905 1.00 98.00 95 ASN A N 1
ATOM 702 C CA . ASN A 1 95 ? 1.575 -5.207 9.063 1.00 98.00 95 ASN A CA 1
ATOM 703 C C . ASN A 1 95 ? 2.698 -4.213 8.681 1.00 98.00 95 ASN A C 1
ATOM 705 O O . ASN A 1 95 ? 3.086 -4.093 7.509 1.00 98.00 95 ASN A O 1
ATOM 709 N N . PRO A 1 96 ? 3.272 -3.472 9.653 1.00 98.12 96 PRO A N 1
ATOM 710 C CA . PRO A 1 96 ? 4.321 -2.491 9.371 1.00 98.12 96 PRO A CA 1
ATOM 711 C C . PRO A 1 96 ? 5.579 -3.076 8.714 1.00 98.12 96 PRO A C 1
ATOM 713 O O . PRO A 1 96 ? 6.242 -2.390 7.932 1.00 98.12 96 PRO A O 1
ATOM 716 N N . THR A 1 97 ? 5.925 -4.327 9.030 1.00 98.25 97 THR A N 1
ATOM 717 C CA . THR A 1 97 ? 7.128 -4.986 8.500 1.00 98.25 97 THR A CA 1
ATOM 718 C C . THR A 1 97 ? 6.949 -5.318 7.025 1.00 98.25 97 THR A C 1
ATOM 720 O O . THR A 1 97 ? 7.794 -4.961 6.205 1.00 98.25 97 THR A O 1
ATOM 723 N N . GLU A 1 98 ? 5.818 -5.917 6.672 1.00 98.50 98 GLU A N 1
ATOM 724 C CA . GLU A 1 98 ? 5.428 -6.226 5.296 1.00 98.50 98 GLU A CA 1
ATOM 725 C C . GLU A 1 98 ? 5.387 -4.984 4.416 1.00 98.50 98 GLU A C 1
ATOM 727 O O . GLU A 1 98 ? 5.980 -4.967 3.331 1.00 98.50 98 GLU A O 1
ATOM 732 N N . LYS A 1 99 ? 4.752 -3.913 4.908 1.00 98.31 99 LYS A N 1
ATOM 733 C CA . LYS A 1 99 ? 4.719 -2.635 4.200 1.00 98.31 99 LYS A CA 1
ATOM 734 C C . LYS A 1 99 ? 6.129 -2.085 3.980 1.00 98.31 99 LYS A C 1
ATOM 736 O O . LYS A 1 99 ? 6.450 -1.661 2.873 1.00 98.31 99 LYS A O 1
ATOM 741 N N . ALA A 1 100 ? 6.986 -2.109 5.003 1.00 98.44 100 ALA A N 1
ATOM 742 C CA . ALA A 1 100 ? 8.354 -1.609 4.889 1.00 98.44 100 ALA A CA 1
ATOM 743 C C . ALA A 1 100 ? 9.209 -2.423 3.899 1.00 98.44 100 ALA A C 1
ATOM 745 O O . ALA A 1 100 ? 10.088 -1.869 3.236 1.00 98.44 100 ALA A O 1
ATOM 746 N N . GLU A 1 101 ? 8.980 -3.732 3.792 1.00 98.56 101 GLU A N 1
ATOM 747 C CA . GLU A 1 101 ? 9.623 -4.575 2.782 1.00 98.56 101 GLU A CA 1
ATOM 748 C C . GLU A 1 101 ? 9.156 -4.228 1.365 1.00 98.56 101 GLU A C 1
ATOM 750 O O . GLU A 1 101 ? 9.994 -4.087 0.471 1.00 98.56 101 GLU A O 1
ATOM 755 N N . LEU A 1 102 ? 7.849 -4.031 1.163 1.00 98.69 102 LEU A N 1
ATOM 756 C CA . LEU A 1 102 ? 7.308 -3.594 -0.124 1.00 98.69 102 LEU A CA 1
ATOM 757 C C . LEU A 1 102 ? 7.823 -2.202 -0.514 1.00 98.69 102 LEU A C 1
ATOM 759 O O . LEU A 1 102 ? 8.263 -2.020 -1.647 1.00 98.69 102 LEU A O 1
ATOM 763 N N . ASP A 1 103 ? 7.836 -1.245 0.418 1.00 98.56 103 ASP A N 1
ATOM 764 C CA . ASP A 1 103 ? 8.314 0.123 0.178 1.00 98.56 103 ASP A CA 1
ATOM 765 C C . ASP A 1 103 ? 9.762 0.130 -0.350 1.00 98.56 103 ASP A C 1
ATOM 767 O O . ASP A 1 103 ? 10.077 0.855 -1.294 1.00 98.56 103 ASP A O 1
ATOM 771 N N . LYS A 1 104 ? 10.635 -0.736 0.184 1.00 98.62 104 LYS A N 1
ATOM 772 C CA . LYS A 1 104 ? 12.016 -0.896 -0.312 1.00 98.62 104 LYS A CA 1
ATOM 773 C C . LYS A 1 104 ? 12.074 -1.439 -1.739 1.00 98.62 104 LYS A C 1
ATOM 775 O O . LYS A 1 104 ? 12.924 -1.019 -2.522 1.00 98.62 104 LYS A O 1
ATOM 780 N N . LEU A 1 105 ? 11.203 -2.387 -2.088 1.00 98.69 105 LEU A N 1
ATOM 781 C CA . LEU A 1 105 ? 11.134 -2.918 -3.452 1.00 98.69 105 LEU A CA 1
ATOM 782 C C . LEU A 1 105 ? 10.622 -1.856 -4.433 1.00 98.69 105 LEU A C 1
ATOM 784 O O . LEU A 1 105 ? 11.137 -1.758 -5.546 1.00 98.69 105 LEU A O 1
ATOM 788 N N . VAL A 1 106 ? 9.658 -1.033 -4.014 1.00 98.69 106 VAL A N 1
ATOM 789 C CA . VAL A 1 106 ? 9.163 0.102 -4.805 1.00 98.69 106 VAL A CA 1
ATOM 790 C C . VAL A 1 106 ? 10.271 1.139 -5.018 1.00 98.69 106 VAL A C 1
ATOM 792 O O . VAL A 1 106 ? 10.477 1.585 -6.145 1.00 98.69 106 VAL A O 1
ATOM 795 N N . GLU A 1 107 ? 11.053 1.469 -3.988 1.00 98.50 107 GLU A N 1
ATOM 796 C CA . GLU A 1 107 ? 12.220 2.356 -4.122 1.00 98.50 107 GLU A CA 1
ATOM 797 C C . GLU A 1 107 ? 13.267 1.792 -5.100 1.00 98.50 107 GLU A C 1
ATOM 799 O O . GLU A 1 107 ? 13.799 2.516 -5.951 1.00 98.50 107 GLU A O 1
ATOM 804 N N . ALA A 1 108 ? 13.535 0.484 -5.032 1.00 98.38 108 ALA A N 1
ATOM 805 C CA . ALA A 1 108 ? 14.439 -0.192 -5.959 1.00 98.38 108 ALA A CA 1
ATOM 806 C C . ALA A 1 108 ? 13.920 -0.156 -7.408 1.00 98.38 108 ALA A C 1
ATOM 808 O O . ALA A 1 108 ? 14.704 0.079 -8.330 1.00 98.38 108 ALA A O 1
ATOM 809 N N . LEU A 1 109 ? 12.610 -0.331 -7.617 1.00 98.69 109 LEU A N 1
ATOM 810 C CA . LEU A 1 109 ? 11.968 -0.198 -8.927 1.00 98.69 109 LEU A CA 1
ATOM 811 C C . LEU A 1 109 ? 12.137 1.217 -9.497 1.00 98.69 109 LEU A C 1
ATOM 813 O O . LEU A 1 109 ? 12.536 1.366 -10.652 1.00 98.69 109 LEU A O 1
ATOM 817 N N . GLU A 1 110 ? 11.877 2.257 -8.707 1.00 98.44 110 GLU A N 1
ATOM 818 C CA . GLU A 1 110 ? 12.002 3.648 -9.167 1.00 98.44 110 GLU A CA 1
ATOM 819 C C . GLU A 1 110 ? 13.468 4.041 -9.434 1.00 98.44 110 GLU A C 1
ATOM 821 O O . GLU A 1 110 ? 13.775 4.742 -10.407 1.00 98.44 110 GLU A O 1
ATOM 826 N N . THR A 1 111 ? 14.405 3.497 -8.653 1.00 98.38 111 THR A N 1
ATOM 827 C CA . THR A 1 111 ? 15.847 3.614 -8.923 1.00 98.38 111 THR A CA 1
ATOM 828 C C . THR A 1 111 ? 16.218 2.946 -10.250 1.00 98.38 111 THR A C 1
ATOM 830 O O . THR A 1 111 ? 16.911 3.545 -11.078 1.00 98.38 111 THR A O 1
ATOM 833 N N . ALA A 1 112 ? 15.724 1.728 -10.497 1.00 98.50 112 ALA A N 1
ATOM 834 C CA . ALA A 1 112 ? 15.959 1.014 -11.747 1.00 98.50 112 ALA A CA 1
ATOM 835 C C . ALA A 1 112 ? 15.371 1.771 -12.950 1.00 98.50 112 ALA A C 1
ATOM 837 O O . ALA A 1 112 ? 16.055 1.909 -13.965 1.00 98.50 112 ALA A O 1
ATOM 838 N N . LYS A 1 113 ? 14.152 2.324 -12.833 1.00 98.50 113 LYS A N 1
ATOM 839 C CA . LYS A 1 113 ? 13.528 3.161 -13.877 1.00 98.50 113 LYS A CA 1
ATOM 840 C C . LYS A 1 113 ? 14.360 4.390 -14.202 1.00 98.50 113 LYS A C 1
ATOM 842 O O . LYS A 1 113 ? 14.534 4.712 -15.377 1.00 98.50 113 LYS A O 1
ATOM 847 N N . THR A 1 114 ? 14.888 5.061 -13.181 1.00 98.62 114 THR A N 1
ATOM 848 C CA . THR A 1 114 ? 15.750 6.236 -13.361 1.00 98.62 114 THR A CA 1
ATOM 849 C C . THR A 1 114 ? 17.007 5.865 -14.149 1.00 98.62 114 THR A C 1
ATOM 851 O O . THR A 1 114 ? 17.303 6.497 -15.162 1.00 98.62 114 THR A O 1
ATOM 854 N N . ASN A 1 115 ? 17.693 4.787 -13.756 1.00 98.62 115 ASN A N 1
ATOM 855 C CA . ASN A 1 115 ? 18.875 4.293 -14.465 1.00 98.62 115 ASN A CA 1
ATOM 856 C C . ASN A 1 115 ? 18.553 3.852 -15.907 1.00 98.62 115 ASN A C 1
ATOM 858 O O . ASN A 1 115 ? 19.274 4.201 -16.837 1.00 98.62 115 ASN A O 1
ATOM 862 N N . ALA A 1 116 ? 17.450 3.129 -16.122 1.00 98.75 116 ALA A N 1
ATOM 863 C CA . ALA A 1 116 ? 17.013 2.726 -17.459 1.00 98.75 116 ALA A CA 1
ATOM 864 C C . ALA A 1 116 ? 16.685 3.930 -18.350 1.00 98.75 116 ALA A C 1
ATOM 866 O O . ALA A 1 116 ? 17.066 3.949 -19.518 1.00 98.75 116 ALA A O 1
ATOM 867 N N . THR A 1 117 ? 16.049 4.958 -17.786 1.00 98.62 117 THR A N 1
ATOM 868 C CA . THR A 1 117 ? 15.761 6.219 -18.481 1.00 98.62 117 THR A CA 1
ATOM 869 C C . THR A 1 117 ? 17.051 6.932 -18.884 1.00 98.62 117 THR A C 1
ATOM 871 O O . THR A 1 117 ? 17.175 7.372 -20.023 1.00 98.62 117 THR A O 1
ATOM 874 N N . GLU A 1 118 ? 18.039 7.018 -17.988 1.00 98.69 118 GLU A N 1
ATOM 875 C CA . GLU A 1 118 ? 19.351 7.604 -18.292 1.00 98.69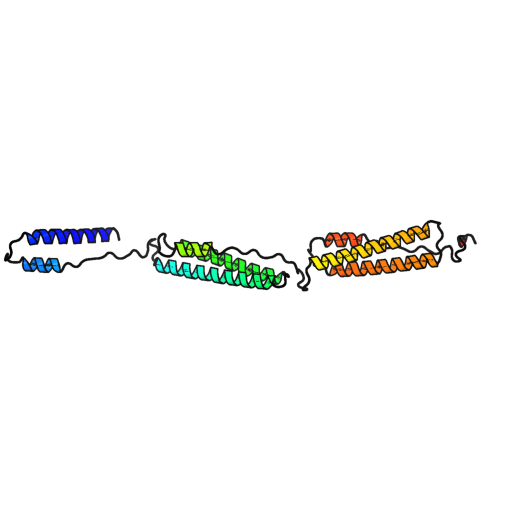 118 GLU A CA 1
ATOM 876 C C . GLU A 1 118 ? 20.059 6.848 -19.424 1.00 98.69 118 GLU A C 1
ATOM 878 O O . GLU A 1 118 ? 20.478 7.455 -20.412 1.00 98.69 118 GLU A O 1
ATOM 883 N N . LYS A 1 119 ? 20.133 5.515 -19.328 1.00 98.44 119 LYS A N 1
ATOM 884 C CA . LYS A 1 119 ? 20.752 4.672 -20.360 1.00 98.44 119 LYS A CA 1
ATOM 885 C C . LYS A 1 119 ? 20.049 4.802 -21.706 1.00 98.44 119 LYS A C 1
ATOM 887 O O . LYS A 1 119 ? 20.718 4.975 -22.721 1.00 98.44 119 LYS A O 1
ATOM 892 N N . LEU A 1 120 ? 18.719 4.786 -21.719 1.00 98.56 120 LEU A N 1
ATOM 893 C CA . LEU A 1 120 ? 17.931 4.937 -22.939 1.00 98.56 120 LEU A CA 1
ATOM 894 C C . LEU A 1 120 ? 18.079 6.333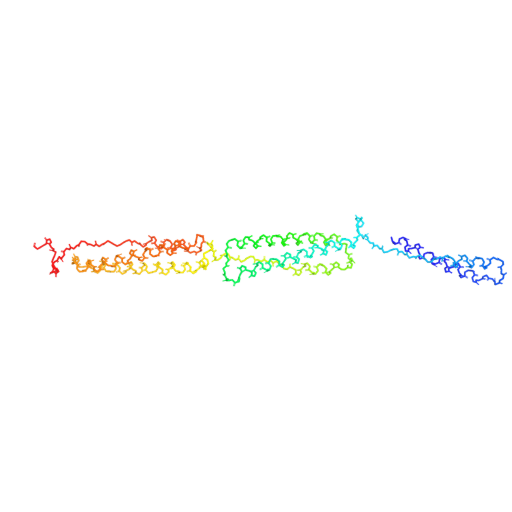 -23.565 1.00 98.56 120 LEU A C 1
ATOM 896 O O . LEU A 1 120 ? 18.128 6.455 -24.789 1.00 98.56 120 LEU A O 1
ATOM 900 N N . ASN A 1 121 ? 18.193 7.381 -22.746 1.00 97.94 121 ASN A N 1
ATOM 901 C CA . ASN A 1 121 ? 18.432 8.744 -23.221 1.00 97.94 121 ASN A CA 1
ATOM 902 C C . ASN A 1 121 ? 19.803 8.905 -23.881 1.00 97.94 121 ASN A C 1
ATOM 904 O O . ASN A 1 121 ? 19.924 9.698 -24.814 1.00 97.94 121 ASN A O 1
ATOM 908 N N . ASN A 1 122 ? 20.802 8.137 -23.440 1.00 97.31 122 ASN A N 1
ATOM 909 C CA . ASN A 1 122 ? 22.116 8.123 -24.075 1.00 97.31 122 ASN A CA 1
ATOM 910 C C . ASN A 1 122 ? 22.086 7.443 -25.451 1.00 97.31 122 ASN A C 1
ATOM 912 O O . ASN A 1 122 ? 22.909 7.778 -26.289 1.00 97.31 122 ASN A O 1
ATOM 916 N N . VAL A 1 123 ? 21.146 6.529 -25.725 1.00 98.12 123 VAL A N 1
ATOM 917 C CA . VAL A 1 123 ? 21.018 5.912 -27.057 1.00 98.12 123 VAL A CA 1
ATOM 918 C C . VAL A 1 123 ? 20.661 6.990 -28.090 1.00 98.12 123 VAL A C 1
ATOM 920 O O . VAL A 1 123 ? 19.666 7.695 -27.895 1.00 98.12 123 VAL A O 1
ATOM 923 N N . PRO A 1 124 ? 21.380 7.123 -29.217 1.00 96.81 124 PRO A N 1
ATOM 924 C CA . PRO A 1 124 ? 21.052 8.139 -30.215 1.00 96.81 124 PRO A CA 1
ATOM 925 C C . PRO A 1 124 ? 19.647 7.993 -30.813 1.00 96.81 124 PRO A C 1
ATOM 927 O O . PRO A 1 124 ? 19.077 6.906 -30.922 1.00 96.81 124 PRO A O 1
ATOM 930 N N . ASN A 1 125 ? 19.048 9.121 -31.199 1.00 94.12 125 ASN A N 1
ATOM 931 C CA . ASN A 1 125 ? 17.731 9.117 -31.836 1.00 94.12 125 ASN A CA 1
ATOM 932 C C . ASN A 1 125 ? 17.807 8.474 -33.227 1.00 94.12 125 ASN A C 1
ATOM 934 O O . ASN A 1 125 ? 18.719 8.761 -33.998 1.00 94.12 125 ASN A O 1
ATOM 938 N N . GLY A 1 126 ? 16.819 7.642 -33.562 1.00 90.44 126 GLY A N 1
ATOM 939 C CA . GLY A 1 126 ? 16.798 6.892 -34.820 1.00 90.44 126 GLY A CA 1
ATOM 940 C C . GLY A 1 126 ? 17.579 5.574 -34.785 1.00 90.44 126 GLY A C 1
ATOM 941 O O . GLY A 1 126 ? 17.525 4.827 -35.763 1.00 90.44 126 GLY A O 1
ATOM 942 N N . THR A 1 127 ? 18.250 5.245 -33.672 1.00 95.81 127 THR A N 1
ATOM 943 C CA . THR A 1 127 ? 18.787 3.898 -33.446 1.00 95.81 127 THR A CA 1
ATOM 944 C C . THR A 1 127 ? 17.640 2.891 -33.457 1.00 95.81 127 THR A C 1
ATOM 946 O O . THR A 1 127 ? 16.671 3.010 -32.704 1.00 95.81 127 THR A O 1
ATOM 949 N N . THR A 1 128 ? 17.736 1.891 -34.335 1.00 95.81 128 THR A N 1
ATOM 950 C CA . THR A 1 128 ? 16.705 0.851 -34.473 1.00 95.81 128 THR A CA 1
ATOM 951 C C . THR A 1 128 ? 16.512 0.127 -33.140 1.00 95.81 128 THR A C 1
ATOM 953 O O . THR A 1 128 ? 17.484 -0.320 -32.542 1.00 95.81 128 THR A O 1
ATOM 956 N N . GLY A 1 129 ? 15.264 0.019 -32.673 1.00 97.19 129 GLY A N 1
ATOM 957 C CA . GLY A 1 129 ? 14.911 -0.610 -31.393 1.00 97.19 129 GLY A CA 1
ATOM 958 C C . GLY A 1 129 ? 14.787 0.354 -30.205 1.00 97.19 129 GLY A C 1
ATOM 959 O O . GLY A 1 129 ? 14.178 -0.015 -29.203 1.00 97.19 129 GLY A O 1
ATOM 960 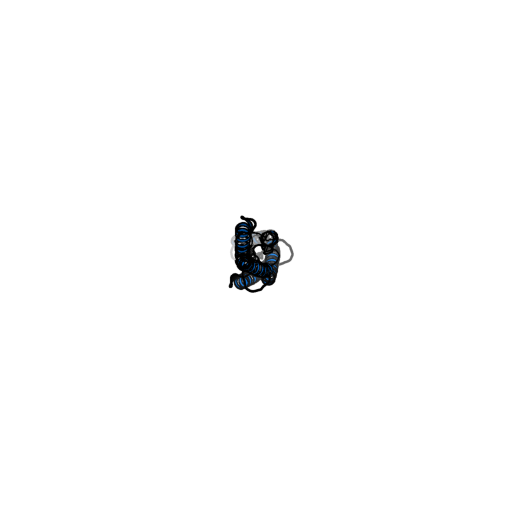N N . LYS A 1 130 ? 15.270 1.604 -30.309 1.00 97.81 130 LYS A N 1
ATOM 961 C CA . LYS A 1 130 ? 15.135 2.597 -29.225 1.00 97.81 130 LYS A CA 1
ATOM 962 C C . LYS A 1 130 ? 13.668 2.882 -28.876 1.00 97.81 130 LYS A C 1
ATOM 964 O O . LYS A 1 130 ? 13.313 2.871 -27.702 1.00 97.81 130 LYS A O 1
ATOM 969 N N . ASP A 1 131 ? 12.816 3.089 -29.879 1.00 98.31 131 ASP A N 1
ATOM 970 C CA . ASP A 1 131 ? 11.396 3.425 -29.669 1.00 98.31 131 ASP A CA 1
ATOM 971 C C . ASP A 1 131 ? 10.612 2.270 -29.016 1.00 98.31 131 ASP A C 1
ATOM 973 O O . ASP A 1 131 ? 9.698 2.487 -28.216 1.00 98.31 131 ASP A O 1
ATOM 977 N N . GLU A 1 132 ? 10.990 1.026 -29.327 1.00 98.44 132 GLU A N 1
ATOM 978 C CA . GLU A 1 132 ? 10.420 -0.171 -28.702 1.00 98.44 132 GLU A CA 1
ATOM 979 C C . GLU A 1 132 ? 10.816 -0.252 -27.224 1.00 98.44 132 GLU A C 1
ATOM 981 O O . GLU A 1 132 ? 9.961 -0.468 -26.366 1.00 98.44 132 GLU A O 1
ATOM 986 N N . LEU A 1 133 ? 12.093 -0.007 -26.915 1.00 98.62 133 LEU A N 1
ATOM 987 C CA . LEU A 1 133 ? 12.582 0.066 -25.541 1.00 98.62 133 LEU A CA 1
ATOM 988 C C . LEU A 1 133 ? 11.916 1.181 -24.737 1.00 98.62 133 LEU A C 1
ATOM 990 O O . LEU A 1 133 ? 11.524 0.962 -23.591 1.00 98.62 133 LEU A O 1
ATOM 994 N N . GLN A 1 134 ? 11.738 2.351 -25.347 1.00 98.50 134 GLN A N 1
ATOM 995 C CA . GLN A 1 134 ? 11.019 3.459 -24.730 1.00 98.50 134 GLN A CA 1
ATOM 996 C C . GLN A 1 134 ? 9.588 3.059 -24.376 1.00 98.50 134 GLN A C 1
ATOM 998 O O . GLN A 1 134 ? 9.170 3.208 -23.230 1.00 98.50 134 GLN A O 1
ATOM 1003 N N . SER A 1 135 ? 8.871 2.468 -25.333 1.00 98.44 135 SER A N 1
ATOM 1004 C CA . SER A 1 135 ? 7.497 2.007 -25.123 1.00 98.44 135 SER A CA 1
ATOM 1005 C C . SER A 1 135 ? 7.408 0.953 -24.014 1.00 98.44 135 SER A C 1
ATOM 1007 O O . SER A 1 135 ? 6.489 0.996 -23.200 1.00 98.44 135 SER A O 1
ATOM 1009 N N . ARG A 1 136 ? 8.366 0.016 -23.953 1.00 98.38 136 ARG A N 1
ATOM 1010 C CA . ARG A 1 136 ? 8.441 -0.997 -22.888 1.00 98.38 136 ARG A CA 1
ATOM 1011 C C . ARG A 1 136 ? 8.644 -0.364 -21.515 1.00 98.38 136 ARG A C 1
ATOM 1013 O O . ARG A 1 136 ? 7.920 -0.709 -20.589 1.00 98.38 136 ARG A O 1
ATOM 1020 N N . LEU A 1 137 ? 9.585 0.573 -21.387 1.00 98.62 137 LEU A N 1
ATOM 1021 C CA . LEU A 1 137 ? 9.857 1.260 -20.122 1.00 98.62 137 LEU A CA 1
ATOM 1022 C C . LEU A 1 137 ? 8.647 2.079 -19.645 1.00 98.62 137 LEU A C 1
ATOM 1024 O O . LEU A 1 137 ? 8.289 2.015 -18.471 1.00 98.62 137 LEU A O 1
ATOM 1028 N N . GLU A 1 138 ? 7.984 2.799 -20.555 1.00 98.19 138 GLU A N 1
ATOM 1029 C CA . GLU A 1 138 ? 6.795 3.613 -20.256 1.00 98.19 138 GLU A CA 1
ATOM 1030 C C . GLU A 1 138 ? 5.583 2.777 -19.811 1.00 98.19 138 GLU A C 1
ATOM 1032 O O . GLU A 1 138 ? 4.751 3.253 -19.038 1.00 98.19 138 GLU A O 1
ATOM 1037 N N . GLN A 1 139 ? 5.480 1.519 -20.253 1.00 98.31 139 GLN A N 1
ATOM 1038 C CA . GLN A 1 139 ? 4.416 0.600 -19.830 1.00 98.31 139 GLN A CA 1
ATOM 1039 C C . GLN A 1 139 ? 4.587 0.096 -18.390 1.00 98.31 139 GLN A C 1
ATOM 1041 O O . GLN A 1 139 ? 3.631 -0.422 -17.803 1.00 98.31 139 GLN A O 1
ATOM 1046 N N . ILE A 1 140 ? 5.773 0.245 -17.792 1.00 97.88 140 ILE A N 1
ATOM 1047 C CA . ILE A 1 140 ? 6.020 -0.191 -16.418 1.00 97.88 140 ILE A CA 1
ATOM 1048 C C . ILE A 1 140 ? 5.457 0.853 -15.447 1.00 97.88 140 ILE A C 1
ATOM 1050 O O . ILE A 1 140 ? 6.105 1.841 -15.092 1.00 97.88 140 ILE A O 1
ATOM 1054 N N . GLY A 1 141 ? 4.233 0.601 -14.982 1.00 94.38 141 GLY A N 1
ATOM 1055 C CA . GLY A 1 141 ? 3.539 1.449 -14.013 1.00 94.38 141 GLY A CA 1
ATOM 1056 C C . GLY A 1 141 ? 4.251 1.572 -12.660 1.00 94.38 141 GLY A C 1
ATOM 1057 O O . GLY A 1 141 ? 5.166 0.811 -12.326 1.00 94.38 141 GLY A O 1
ATOM 1058 N N . SER A 1 142 ? 3.842 2.564 -11.872 1.00 93.62 142 SER A N 1
ATOM 1059 C CA . SER A 1 142 ? 4.188 2.664 -10.451 1.00 93.62 142 SER A CA 1
ATOM 1060 C C . SER A 1 142 ? 3.320 1.721 -9.612 1.00 93.62 142 SER A C 1
ATOM 1062 O O . SER A 1 142 ? 2.302 1.206 -10.078 1.00 93.62 142 SER A O 1
ATOM 1064 N N . VAL A 1 143 ? 3.739 1.483 -8.372 1.00 96.38 143 VAL A N 1
ATOM 1065 C CA . VAL A 1 143 ? 2.999 0.681 -7.394 1.00 96.38 143 VAL A CA 1
ATOM 1066 C C . VAL A 1 143 ? 2.816 1.519 -6.135 1.00 96.38 143 VAL A C 1
ATOM 1068 O O . VAL A 1 143 ? 3.749 2.179 -5.683 1.00 96.38 143 VAL A O 1
ATOM 1071 N N . THR A 1 144 ? 1.601 1.513 -5.593 1.00 95.00 144 THR A N 1
ATOM 1072 C CA . THR A 1 144 ? 1.268 2.169 -4.328 1.00 95.00 144 THR A CA 1
ATOM 1073 C C . THR A 1 144 ? 1.170 1.111 -3.243 1.00 95.00 144 THR A C 1
ATOM 1075 O O . THR A 1 144 ? 0.472 0.113 -3.417 1.00 95.00 144 THR A O 1
ATOM 1078 N N . SER A 1 145 ? 1.868 1.331 -2.136 1.00 95.31 145 SER A N 1
ATOM 1079 C CA . SER A 1 145 ? 1.821 0.433 -0.987 1.00 95.31 145 SER A CA 1
ATOM 1080 C C . SER A 1 145 ? 0.460 0.507 -0.286 1.00 95.31 145 SER A C 1
ATOM 1082 O O . SER A 1 145 ? -0.095 1.605 -0.175 1.00 95.31 145 SER A O 1
ATOM 1084 N N . PRO A 1 146 ? -0.075 -0.626 0.200 1.00 97.25 146 PRO A N 1
ATOM 1085 C CA . PRO A 1 146 ? -1.300 -0.634 0.984 1.00 97.25 146 PRO A CA 1
ATOM 1086 C C . PRO A 1 146 ? -1.101 0.062 2.339 1.00 97.25 146 PRO A C 1
ATOM 1088 O O . PRO A 1 146 ? 0.025 0.259 2.813 1.00 97.25 146 PRO A O 1
ATOM 1091 N N . GLU A 1 147 ? -2.217 0.446 2.953 1.00 96.62 147 GLU A N 1
ATOM 1092 C CA . GLU A 1 147 ? -2.241 0.932 4.331 1.00 96.62 147 GLU A CA 1
ATOM 1093 C C . GLU A 1 147 ? -2.029 -0.229 5.308 1.00 96.62 147 GLU A C 1
ATOM 1095 O O . GLU A 1 147 ? -2.399 -1.366 5.019 1.00 96.62 147 GLU A O 1
ATOM 1100 N N . VAL A 1 148 ? -1.420 0.064 6.457 1.00 97.81 148 VAL A N 1
ATOM 1101 C CA . VAL A 1 148 ? -1.283 -0.906 7.551 1.00 97.81 148 VAL A CA 1
ATOM 1102 C C . VAL A 1 148 ? -2.637 -1.044 8.238 1.00 97.81 148 VAL A C 1
ATOM 1104 O O . VAL A 1 148 ? -3.243 -0.033 8.591 1.00 97.81 148 VAL A O 1
ATOM 1107 N N . ASN A 1 149 ? -3.101 -2.278 8.422 1.00 97.50 149 ASN A N 1
ATOM 1108 C CA . ASN A 1 149 ? -4.373 -2.589 9.083 1.00 97.50 149 ASN A CA 1
ATOM 1109 C C . ASN A 1 149 ? -4.263 -3.689 10.162 1.00 97.50 149 ASN A C 1
ATOM 1111 O O . ASN A 1 149 ? -5.286 -4.050 10.741 1.00 97.50 149 ASN A O 1
ATOM 1115 N N . ASP A 1 150 ? -3.047 -4.186 10.406 1.00 98.31 150 ASP A N 1
ATOM 1116 C CA . ASP A 1 150 ? -2.651 -5.052 11.523 1.00 98.31 150 ASP A CA 1
ATOM 1117 C C . ASP A 1 150 ? -1.381 -4.451 12.154 1.00 98.31 150 ASP A C 1
ATOM 1119 O O . ASP A 1 150 ? -0.239 -4.824 11.852 1.00 98.31 150 ASP A O 1
ATOM 1123 N N . GLN A 1 151 ? -1.566 -3.394 12.944 1.00 97.81 151 GLN A N 1
ATOM 1124 C CA . GLN A 1 151 ? -0.473 -2.527 13.389 1.00 97.81 151 GLN A CA 1
ATOM 1125 C C . GLN A 1 151 ? 0.461 -3.215 14.396 1.00 97.81 151 GLN A C 1
ATOM 1127 O O . GLN A 1 151 ? 1.652 -2.884 14.455 1.00 97.81 151 GLN A O 1
ATOM 1132 N N . ASP A 1 152 ? -0.054 -4.152 15.188 1.00 96.56 152 ASP A N 1
ATOM 1133 C CA . ASP A 1 152 ? 0.699 -4.916 16.185 1.00 96.56 152 ASP A CA 1
ATOM 1134 C C . ASP A 1 152 ? 1.055 -6.343 15.722 1.00 96.56 152 ASP A C 1
ATOM 1136 O O . ASP A 1 152 ? 1.732 -7.066 16.458 1.00 96.56 152 ASP A O 1
ATOM 1140 N N . SER A 1 153 ? 0.711 -6.704 14.478 1.00 97.56 153 SER A N 1
ATOM 1141 C CA . SER A 1 153 ? 1.025 -8.000 13.854 1.00 97.56 153 SER A CA 1
ATOM 1142 C C . SER A 1 153 ? 0.417 -9.182 14.612 1.00 97.56 153 SER A C 1
ATOM 1144 O O . SER A 1 153 ? 1.055 -10.232 14.763 1.00 97.56 153 SER A O 1
ATOM 1146 N N . ASN A 1 154 ? -0.788 -8.996 15.151 1.00 96.44 154 ASN A N 1
ATOM 1147 C CA . ASN A 1 154 ? -1.481 -10.003 15.946 1.00 96.44 154 ASN A CA 1
ATOM 1148 C C . ASN A 1 154 ? -2.405 -10.905 15.104 1.00 96.44 154 ASN A C 1
ATOM 1150 O O . ASN A 1 154 ? -2.931 -11.891 15.632 1.00 96.44 154 ASN A O 1
ATOM 1154 N N . GLY A 1 155 ? -2.564 -10.619 13.806 1.00 97.50 155 GLY A N 1
ATOM 1155 C CA . GLY A 1 155 ? -3.403 -11.395 12.897 1.00 97.50 155 GLY A CA 1
ATOM 1156 C C . GLY A 1 155 ? -4.898 -11.056 12.960 1.00 97.50 155 GLY A C 1
ATOM 1157 O O . GLY A 1 155 ? -5.717 -11.853 12.498 1.00 97.50 155 GLY A O 1
ATOM 1158 N N . VAL A 1 156 ? -5.266 -9.919 13.551 1.00 97.62 156 VAL A N 1
ATOM 1159 C CA . VAL A 1 156 ? -6.633 -9.391 13.644 1.00 97.62 156 VAL A CA 1
ATOM 1160 C C . VAL A 1 156 ? -6.637 -7.982 13.061 1.00 97.62 156 VAL A C 1
ATOM 1162 O O . VAL A 1 156 ? -5.692 -7.224 13.234 1.00 97.62 156 VAL A O 1
ATOM 1165 N N . LEU A 1 157 ? -7.710 -7.611 12.361 1.00 98.31 157 LEU A N 1
ATOM 1166 C CA . LEU A 1 157 ? -7.844 -6.245 11.865 1.00 98.31 157 LEU A CA 1
ATOM 1167 C C . LEU A 1 157 ? -7.931 -5.260 13.037 1.00 98.31 157 LEU A C 1
ATOM 1169 O O . LEU A 1 157 ? -8.805 -5.397 13.896 1.00 98.31 157 LEU A O 1
ATOM 1173 N N . ASP A 1 158 ? -7.155 -4.178 12.985 1.00 98.44 158 ASP A N 1
ATOM 1174 C CA . ASP A 1 158 ? -7.236 -3.073 13.950 1.00 98.44 158 ASP A CA 1
ATOM 1175 C C . ASP A 1 158 ? -8.682 -2.555 14.098 1.00 98.44 158 ASP A C 1
ATOM 1177 O O . ASP A 1 158 ? -9.148 -2.221 15.189 1.00 98.44 158 ASP A O 1
ATOM 1181 N N . THR A 1 159 ? -9.424 -2.517 12.984 1.00 98.06 159 THR A N 1
ATOM 1182 C CA . THR A 1 159 ? -10.835 -2.093 12.953 1.00 98.06 159 THR A CA 1
ATOM 1183 C C . THR A 1 159 ? -11.772 -3.070 13.663 1.00 98.06 159 THR A C 1
ATOM 1185 O O . THR A 1 159 ? -12.771 -2.646 14.245 1.00 98.06 159 THR A O 1
ATOM 1188 N N . GLU A 1 160 ? -11.466 -4.367 13.654 1.00 98.31 160 GLU A N 1
ATOM 1189 C CA . GLU A 1 160 ? -12.217 -5.374 14.403 1.00 98.31 160 GLU A CA 1
ATOM 1190 C C . GLU A 1 160 ? -11.977 -5.199 15.903 1.00 98.31 160 GLU A C 1
ATOM 1192 O O . GLU A 1 160 ? -12.938 -5.084 16.664 1.00 98.31 160 GLU A O 1
ATOM 1197 N N . GLN A 1 161 ? -10.719 -5.042 16.317 1.00 98.56 161 GLN A N 1
ATOM 1198 C CA . GLN A 1 161 ? -10.370 -4.785 17.716 1.00 98.56 161 GLN A CA 1
ATOM 1199 C C . GLN A 1 161 ? -11.008 -3.489 18.236 1.00 98.56 161 GLN A C 1
ATOM 1201 O O . GLN A 1 161 ? -11.533 -3.453 19.353 1.00 98.56 161 GLN A O 1
ATOM 1206 N N . LEU A 1 162 ? -11.021 -2.429 17.419 1.00 98.62 162 LEU A N 1
ATOM 1207 C CA . LEU A 1 162 ? -11.681 -1.166 17.754 1.00 98.62 162 LEU A CA 1
ATOM 1208 C C . LEU A 1 162 ? -13.193 -1.353 17.956 1.00 98.62 162 LEU A C 1
ATOM 1210 O O . LEU A 1 162 ? -13.759 -0.826 18.916 1.00 98.62 162 LEU A O 1
ATOM 1214 N N . ASN A 1 163 ? -13.847 -2.130 17.089 1.00 98.69 163 ASN A N 1
ATOM 1215 C CA . ASN A 1 163 ? -15.272 -2.441 17.218 1.00 98.69 163 ASN A CA 1
ATOM 1216 C C . ASN A 1 163 ? -15.575 -3.262 18.480 1.00 98.69 163 ASN A C 1
ATOM 1218 O O . ASN A 1 163 ? -16.575 -3.002 19.152 1.00 98.69 163 ASN A O 1
ATOM 1222 N N . GLU A 1 164 ? -14.723 -4.223 18.840 1.00 98.62 164 GLU A N 1
ATOM 1223 C CA . GLU A 1 164 ? -14.868 -4.967 20.096 1.00 98.62 164 GLU A CA 1
ATOM 1224 C C . GLU A 1 164 ? -14.745 -4.050 21.323 1.00 98.62 164 GLU A C 1
ATOM 1226 O O . GLU A 1 164 ? -15.536 -4.158 22.265 1.00 98.62 164 GLU A O 1
ATOM 1231 N N . ALA A 1 165 ? -13.786 -3.119 21.310 1.00 98.81 165 ALA A N 1
ATOM 1232 C CA . ALA A 1 165 ? -13.625 -2.128 22.370 1.00 98.81 165 ALA A CA 1
ATOM 1233 C C . ALA A 1 165 ? -14.847 -1.203 22.476 1.00 98.81 165 ALA A C 1
ATOM 1235 O O . ALA A 1 165 ? -15.358 -0.987 23.577 1.00 98.81 165 ALA A O 1
ATOM 1236 N N . GLN A 1 166 ? -15.368 -0.722 21.342 1.00 98.81 166 GLN A N 1
ATOM 1237 C CA . GLN A 1 166 ? -16.593 0.080 21.280 1.00 98.81 166 GLN A CA 1
ATOM 1238 C C . GLN A 1 166 ? -17.772 -0.642 21.947 1.00 98.81 166 GLN A C 1
ATOM 1240 O O . GLN A 1 166 ? -18.437 -0.064 22.806 1.00 98.81 166 GLN A O 1
ATOM 1245 N N . GLN A 1 167 ? -18.018 -1.905 21.591 1.00 98.81 167 GLN A N 1
ATOM 1246 C CA . GLN A 1 167 ? -19.123 -2.689 22.155 1.00 98.81 167 GLN A CA 1
ATOM 1247 C C . GLN A 1 167 ? -18.964 -2.914 23.663 1.00 98.81 167 GLN A C 1
ATOM 1249 O O . GLN A 1 167 ? -19.939 -2.854 24.416 1.00 98.81 167 GLN A O 1
ATOM 1254 N N . ALA A 1 168 ? -17.737 -3.159 24.129 1.00 98.81 168 ALA A N 1
ATOM 1255 C CA . ALA A 1 168 ? -17.468 -3.336 25.550 1.00 98.81 168 ALA A CA 1
ATOM 1256 C C . ALA A 1 168 ? -17.688 -2.034 26.348 1.00 98.81 168 ALA A C 1
ATOM 1258 O O . ALA A 1 168 ? -18.235 -2.080 27.452 1.00 98.81 168 ALA A O 1
ATOM 1259 N N . ILE A 1 169 ? -17.331 -0.877 25.779 1.00 98.88 169 ILE A N 1
ATOM 1260 C CA . ILE A 1 169 ? -17.598 0.441 26.374 1.00 98.88 169 ILE A CA 1
ATOM 1261 C C . ILE A 1 169 ? -19.100 0.726 26.417 1.00 98.88 169 ILE A C 1
ATOM 1263 O O . ILE A 1 169 ? -19.604 1.117 27.466 1.00 98.88 169 ILE A O 1
ATOM 1267 N N . GLU A 1 170 ? -19.838 0.463 25.335 1.00 98.81 170 GLU A N 1
ATOM 1268 C CA . GLU A 1 170 ? -21.303 0.592 25.322 1.00 98.81 170 GLU A CA 1
ATOM 1269 C C . GLU A 1 170 ? -21.952 -0.270 26.416 1.00 98.81 170 GLU A C 1
ATOM 1271 O O . GLU A 1 170 ? -22.855 0.185 27.118 1.00 98.81 170 GLU A O 1
ATOM 1276 N N . ALA A 1 171 ? -21.469 -1.498 26.628 1.00 98.69 171 ALA A N 1
ATOM 1277 C CA . ALA A 1 171 ? -21.954 -2.353 27.709 1.00 98.69 171 ALA A CA 1
ATOM 1278 C C . ALA A 1 171 ? -21.683 -1.751 29.102 1.00 98.69 171 ALA A C 1
ATOM 1280 O O . ALA A 1 171 ? -22.549 -1.817 29.979 1.00 98.69 171 ALA A O 1
ATOM 1281 N N . ALA A 1 172 ? -20.516 -1.133 29.309 1.00 98.81 172 ALA A N 1
ATOM 1282 C CA . ALA A 1 172 ? -20.193 -0.432 30.551 1.00 98.81 172 ALA A CA 1
ATOM 1283 C C . ALA A 1 172 ? -21.061 0.825 30.756 1.00 98.81 172 ALA A C 1
ATOM 1285 O O . ALA A 1 172 ? -21.535 1.063 31.867 1.00 98.81 172 ALA A O 1
ATOM 1286 N N . GLU A 1 173 ? -21.344 1.587 29.695 1.00 98.69 173 GLU A N 1
ATOM 1287 C CA . GLU A 1 173 ? -22.260 2.737 29.723 1.00 98.69 173 GLU A CA 1
ATOM 1288 C C . GLU A 1 173 ? -23.686 2.302 30.107 1.00 98.69 173 GLU A C 1
ATOM 1290 O O . GLU A 1 173 ? -24.316 2.915 30.972 1.00 98.69 173 GLU A O 1
ATOM 1295 N N . GLN A 1 174 ? -24.186 1.199 29.537 1.00 98.75 174 GLN A N 1
ATOM 1296 C CA . GLN A 1 174 ? -25.498 0.649 29.899 1.00 98.75 174 GLN A CA 1
ATOM 1297 C C . GLN A 1 174 ? -25.540 0.155 31.350 1.00 98.75 174 GLN A C 1
ATOM 1299 O O . GLN A 1 174 ? -26.515 0.409 32.063 1.00 98.75 174 GLN A O 1
ATOM 1304 N N . ALA A 1 175 ? -24.481 -0.512 31.821 1.00 98.69 175 ALA A N 1
ATOM 1305 C CA . ALA A 1 175 ? -24.377 -0.932 33.217 1.00 98.69 175 ALA A CA 1
ATOM 1306 C C . ALA A 1 175 ? -24.362 0.274 34.172 1.00 98.69 175 ALA A C 1
ATOM 1308 O O . ALA A 1 175 ? -25.025 0.244 35.212 1.00 98.69 175 ALA A O 1
ATOM 1309 N N . LYS A 1 176 ? -23.683 1.367 33.793 1.00 98.62 176 LYS A N 1
ATOM 1310 C CA . LYS A 1 176 ? -23.664 2.618 34.562 1.00 98.62 176 LYS A CA 1
ATOM 1311 C C . LYS A 1 176 ? -25.054 3.224 34.663 1.00 98.62 176 LYS A C 1
ATOM 1313 O O . LYS A 1 176 ? -25.494 3.550 35.762 1.00 98.62 176 LYS A O 1
ATOM 1318 N N . GLN A 1 177 ? -25.763 3.311 33.540 1.00 98.69 177 GLN A N 1
ATOM 1319 C CA . GLN A 1 177 ? -27.128 3.824 33.512 1.00 98.69 177 GLN A CA 1
ATOM 1320 C C . GLN A 1 177 ? -28.069 2.983 34.385 1.00 98.69 177 GLN A C 1
ATOM 1322 O O . GLN A 1 177 ? -28.905 3.537 35.097 1.00 98.69 177 GLN A O 1
ATOM 1327 N N . ALA A 1 178 ? -27.935 1.653 34.362 1.00 98.50 178 ALA A N 1
ATOM 1328 C CA . ALA A 1 178 ? -28.732 0.766 35.205 1.00 98.50 178 ALA A CA 1
ATOM 1329 C C . ALA A 1 178 ? -28.455 0.991 36.703 1.00 98.50 178 ALA A C 1
ATOM 1331 O O . ALA A 1 178 ? -29.401 1.110 37.484 1.00 98.50 178 ALA A O 1
ATOM 1332 N N . ALA A 1 179 ? -27.181 1.101 37.094 1.00 98.62 179 ALA A N 1
ATOM 1333 C CA . ALA A 1 179 ? -26.786 1.388 38.471 1.00 98.62 179 ALA A CA 1
ATOM 1334 C C . ALA A 1 179 ? -27.273 2.774 38.939 1.00 98.62 179 ALA A C 1
ATOM 1336 O O . ALA A 1 179 ? -27.815 2.885 40.036 1.00 98.62 179 ALA A O 1
ATOM 1337 N N . ASP A 1 180 ? -27.168 3.811 38.101 1.00 98.56 180 ASP A N 1
ATOM 1338 C CA . ASP A 1 180 ? -27.657 5.164 38.414 1.00 98.56 180 ASP A CA 1
ATOM 1339 C C . ASP A 1 180 ? -29.177 5.231 38.550 1.00 98.56 180 ASP A C 1
ATOM 1341 O O . ASP A 1 180 ? -29.702 5.900 39.445 1.00 98.56 180 ASP A O 1
ATOM 1345 N N . ASN A 1 181 ? -29.892 4.521 37.675 1.00 98.50 181 ASN A N 1
ATOM 1346 C CA . ASN A 1 181 ? -31.344 4.418 37.749 1.00 98.50 181 ASN A CA 1
ATOM 1347 C C . ASN A 1 181 ? -31.763 3.735 39.049 1.00 98.50 181 ASN A C 1
ATOM 1349 O O . ASN A 1 181 ? -32.633 4.256 39.743 1.00 98.50 181 ASN A O 1
ATOM 1353 N N . LYS A 1 182 ? -31.120 2.615 39.411 1.00 98.25 182 LYS A N 1
ATOM 1354 C CA . LYS A 1 182 ? -31.429 1.918 40.662 1.00 98.25 182 LYS A CA 1
ATOM 1355 C C . LYS A 1 182 ? -31.065 2.763 41.878 1.00 98.25 182 LYS A C 1
ATOM 1357 O O . LYS A 1 182 ? -31.857 2.831 42.806 1.00 98.25 182 LYS A O 1
ATOM 1362 N N . LEU A 1 183 ? -29.927 3.458 41.864 1.00 98.31 183 LEU A N 1
ATOM 1363 C CA . LEU A 1 183 ? -29.556 4.387 42.933 1.00 98.31 183 LEU A CA 1
ATOM 1364 C C . LEU A 1 183 ? -30.610 5.491 43.103 1.00 98.31 183 LEU A C 1
ATOM 1366 O O . LEU A 1 183 ? -31.005 5.797 44.224 1.00 98.31 183 LEU A O 1
ATOM 1370 N N . SER A 1 184 ? -31.089 6.065 41.999 1.00 97.94 184 SER A N 1
ATOM 1371 C CA . SER A 1 184 ? -32.135 7.094 42.026 1.00 97.94 184 SER A CA 1
ATOM 1372 C C . SER A 1 184 ? -33.474 6.544 42.527 1.00 97.94 184 SER A C 1
ATOM 1374 O O . SER A 1 184 ? -34.163 7.223 43.277 1.00 97.94 184 SER A O 1
ATOM 1376 N N . GLU A 1 185 ? -33.836 5.318 42.135 1.00 97.81 185 GLU A N 1
ATOM 1377 C CA . GLU A 1 185 ? -35.046 4.620 42.589 1.00 97.81 185 GLU A CA 1
ATOM 1378 C C . GLU A 1 185 ? -35.030 4.405 44.106 1.00 97.81 185 GLU A C 1
ATOM 1380 O O . GLU A 1 185 ? -35.960 4.834 44.782 1.00 97.81 185 GLU A O 1
ATOM 1385 N N . ILE A 1 186 ? -33.958 3.810 44.642 1.00 97.00 186 ILE A N 1
ATOM 1386 C CA . ILE A 1 186 ? -33.874 3.440 46.066 1.00 97.00 186 ILE A CA 1
ATOM 1387 C C . ILE A 1 186 ? -33.616 4.635 46.991 1.00 97.00 186 ILE A C 1
ATOM 1389 O O . ILE A 1 186 ? -33.627 4.483 48.198 1.00 97.00 186 ILE A O 1
ATOM 1393 N N . THR A 1 187 ? -33.297 5.816 46.453 1.00 96.56 187 THR A N 1
ATOM 1394 C CA . THR A 1 187 ? -33.088 7.033 47.262 1.00 96.56 187 THR A CA 1
ATOM 1395 C C . THR A 1 187 ? -34.246 8.021 47.149 1.00 96.56 187 THR A C 1
ATOM 1397 O O . THR A 1 187 ? -34.218 9.075 47.786 1.00 96.56 187 THR A O 1
ATOM 1400 N N . ALA A 1 188 ? -35.272 7.703 46.353 1.00 97.00 188 ALA A N 1
ATOM 1401 C CA . ALA A 1 188 ? -36.347 8.630 46.016 1.00 97.00 188 ALA A CA 1
ATOM 1402 C C . ALA A 1 188 ? -37.244 8.998 47.209 1.00 97.00 188 ALA A C 1
ATOM 1404 O O . ALA A 1 188 ? -37.719 10.133 47.285 1.00 97.00 188 ALA A O 1
ATOM 1405 N N . ASP A 1 189 ? -37.487 8.061 48.126 1.00 95.50 189 ASP A N 1
ATOM 1406 C CA . ASP A 1 189 ? -38.292 8.261 49.339 1.00 95.50 189 ASP A CA 1
ATOM 1407 C C . ASP A 1 189 ? -37.442 8.560 50.589 1.00 95.50 189 ASP A C 1
ATOM 1409 O O . ASP A 1 189 ? -37.986 8.856 51.653 1.00 95.50 189 ASP A O 1
ATOM 1413 N N . GLY A 1 190 ? -36.112 8.554 50.446 1.00 96.00 190 GLY A N 1
ATOM 1414 C CA . GLY A 1 190 ? -35.164 8.756 51.538 1.00 96.00 190 GLY A CA 1
ATOM 1415 C C . GLY A 1 190 ? -34.984 7.542 52.454 1.00 96.00 190 GLY A C 1
ATOM 1416 O O . GLY A 1 190 ? -34.283 7.670 53.462 1.00 96.00 190 GLY A O 1
ATOM 1417 N N . LEU A 1 191 ? -35.572 6.392 52.116 1.00 96.19 191 LEU A N 1
ATOM 1418 C CA . LEU A 1 191 ? -35.458 5.138 52.850 1.00 96.19 191 LEU A CA 1
ATOM 1419 C C . LEU A 1 191 ? -34.744 4.099 51.983 1.00 96.19 191 LEU A C 1
ATOM 1421 O O . LEU A 1 191 ? -35.047 3.929 50.813 1.00 96.19 191 LEU A O 1
ATOM 1425 N N . VAL A 1 192 ? -33.770 3.407 52.560 1.00 97.50 192 VAL A N 1
ATOM 1426 C CA . VAL A 1 192 ? -32.991 2.359 51.905 1.00 97.50 192 VAL A CA 1
ATOM 1427 C C . VAL A 1 192 ? -33.044 1.133 52.792 1.00 97.50 192 VAL A C 1
ATOM 1429 O O . VAL A 1 192 ? -32.493 1.137 53.900 1.00 97.50 192 VAL A O 1
ATOM 1432 N N . ASN A 1 193 ? -33.643 0.063 52.281 1.00 97.25 193 ASN A N 1
ATOM 1433 C CA . ASN A 1 193 ? -33.674 -1.224 52.962 1.00 97.25 193 ASN A CA 1
ATOM 1434 C C . ASN A 1 193 ? -32.537 -2.167 52.498 1.00 97.25 193 ASN A C 1
ATOM 1436 O O . ASN A 1 193 ? -31.883 -1.939 51.471 1.00 97.25 193 ASN A O 1
ATOM 1440 N N . PRO A 1 194 ? -32.269 -3.272 53.226 1.00 97.56 194 PRO A N 1
ATOM 1441 C CA . PRO A 1 194 ? -31.204 -4.209 52.863 1.00 97.56 194 PRO A CA 1
ATOM 1442 C C . PRO A 1 194 ? -31.365 -4.861 51.482 1.00 97.56 194 PRO A C 1
ATOM 1444 O O . PRO A 1 194 ? -30.364 -5.203 50.848 1.00 97.56 194 PRO A O 1
ATOM 1447 N N . THR A 1 195 ? -32.601 -5.062 51.017 1.00 96.94 195 THR A N 1
ATOM 1448 C CA . THR A 1 195 ? -32.880 -5.728 49.734 1.00 96.94 195 THR A CA 1
ATOM 1449 C C . THR A 1 195 ? -32.535 -4.808 48.568 1.00 96.94 195 THR A C 1
ATOM 1451 O O . THR A 1 195 ? -31.805 -5.210 47.665 1.00 96.94 195 THR A O 1
ATOM 1454 N N . GLU A 1 196 ? -32.981 -3.556 48.628 1.00 97.69 196 GLU A N 1
ATOM 1455 C CA . GLU A 1 196 ? -32.667 -2.501 47.662 1.00 97.69 196 GLU A CA 1
ATOM 1456 C C . GLU A 1 196 ? -31.168 -2.268 47.528 1.00 97.69 196 GLU A C 1
ATOM 1458 O O . GLU A 1 196 ? -30.632 -2.254 46.415 1.00 97.69 196 GLU A O 1
ATOM 1463 N N . LYS A 1 197 ? -30.472 -2.155 48.666 1.00 97.12 197 LYS A N 1
ATOM 1464 C CA . LYS A 1 197 ? -29.016 -2.023 48.673 1.00 97.12 197 LYS A CA 1
ATOM 1465 C C . LYS A 1 197 ? -28.347 -3.224 48.003 1.00 97.12 197 LYS A C 1
ATOM 1467 O O . LYS A 1 197 ? -27.452 -3.037 47.185 1.00 97.12 197 LYS A O 1
ATOM 1472 N N . ALA A 1 198 ? -28.776 -4.448 48.317 1.00 97.69 198 ALA A N 1
ATOM 1473 C CA . ALA A 1 198 ? -28.199 -5.653 47.723 1.00 97.69 198 ALA A CA 1
ATOM 1474 C C . ALA A 1 198 ? -28.437 -5.744 46.203 1.00 97.69 198 ALA A C 1
ATOM 1476 O O . ALA A 1 198 ? -27.609 -6.302 45.482 1.00 97.69 198 ALA A O 1
ATOM 1477 N N . GLU A 1 199 ? -29.556 -5.219 45.699 1.00 98.06 199 GLU A N 1
ATOM 1478 C CA . GLU A 1 199 ? -29.812 -5.108 44.259 1.00 98.06 199 GLU A CA 1
ATOM 1479 C C . GLU A 1 199 ? -28.891 -4.080 43.592 1.00 98.06 199 GLU A C 1
ATOM 1481 O O . GLU A 1 199 ? -28.319 -4.381 42.542 1.00 98.06 199 GLU A O 1
ATOM 1486 N N . LEU A 1 200 ? -28.695 -2.908 44.208 1.00 98.44 200 LEU A N 1
ATOM 1487 C CA . LEU A 1 200 ? -27.747 -1.908 43.714 1.00 98.44 200 LEU A CA 1
ATOM 1488 C C . LEU A 1 200 ? -26.307 -2.434 43.737 1.00 98.44 200 LEU A C 1
ATOM 1490 O O . LEU A 1 200 ? -25.610 -2.304 42.735 1.00 98.44 200 LEU A O 1
ATOM 1494 N N . ASP A 1 201 ? -25.875 -3.078 44.825 1.00 98.25 201 ASP A N 1
ATOM 1495 C CA . ASP A 1 201 ? -24.522 -3.637 44.955 1.00 98.25 201 ASP A CA 1
ATOM 1496 C C . ASP A 1 201 ? -24.197 -4.609 43.801 1.00 98.25 201 ASP A C 1
ATOM 1498 O O . ASP A 1 201 ? -23.096 -4.577 43.253 1.00 98.25 201 ASP A O 1
ATOM 1502 N N . LYS A 1 202 ? -25.169 -5.423 43.361 1.00 98.44 202 LYS A N 1
ATOM 1503 C CA . LYS A 1 202 ? -25.008 -6.308 42.191 1.00 98.44 202 LYS A CA 1
ATOM 1504 C C . LYS A 1 202 ? -24.838 -5.538 40.881 1.00 98.44 202 LYS A C 1
ATOM 1506 O O . LYS A 1 202 ? -24.072 -5.963 40.019 1.00 98.44 202 LYS A O 1
ATOM 1511 N N . LEU A 1 203 ? -25.557 -4.429 40.700 1.00 98.56 203 LEU A N 1
ATOM 1512 C CA . LEU A 1 203 ? -25.408 -3.577 39.515 1.00 98.56 203 LEU A CA 1
ATOM 1513 C C . LEU A 1 203 ? -24.059 -2.850 39.516 1.00 98.56 203 LEU A C 1
ATOM 1515 O O . LEU A 1 203 ? -23.445 -2.722 38.460 1.00 98.56 203 LEU A O 1
ATOM 1519 N N . VAL A 1 204 ? -23.572 -2.434 40.689 1.00 98.50 204 VAL A N 1
ATOM 1520 C CA . VAL A 1 204 ? -22.225 -1.868 40.857 1.00 98.50 204 VAL A CA 1
ATOM 1521 C C . VAL A 1 204 ? -21.158 -2.904 40.493 1.00 98.50 204 VAL A C 1
ATOM 1523 O O . VAL A 1 204 ? -20.246 -2.597 39.730 1.00 98.50 204 VAL A O 1
ATOM 1526 N N . GLU A 1 205 ? -21.288 -4.150 40.956 1.00 98.50 205 GLU A N 1
ATOM 1527 C CA . GLU A 1 205 ? -20.372 -5.240 40.581 1.00 98.50 205 GLU A CA 1
ATOM 1528 C C . GLU A 1 205 ? -20.386 -5.516 39.065 1.00 98.50 205 GLU A C 1
ATOM 1530 O O . GLU A 1 205 ? -19.331 -5.682 38.441 1.00 98.50 205 GLU A O 1
ATOM 1535 N N . ALA A 1 206 ? -21.572 -5.516 38.446 1.00 98.50 206 ALA A N 1
ATOM 1536 C CA . ALA A 1 206 ? -21.720 -5.678 37.001 1.00 98.50 206 ALA A CA 1
ATOM 1537 C C . ALA A 1 206 ? -21.077 -4.520 36.216 1.00 98.50 206 ALA A C 1
ATOM 1539 O O . ALA A 1 206 ? -20.412 -4.765 35.208 1.00 98.50 206 ALA A O 1
ATOM 1540 N N . LEU A 1 207 ? -21.225 -3.279 36.692 1.00 98.62 207 LEU A N 1
ATOM 1541 C CA . LEU A 1 207 ? -20.560 -2.102 36.132 1.00 98.62 207 LEU A CA 1
ATOM 1542 C C . LEU A 1 207 ? -19.034 -2.237 36.188 1.00 98.62 207 LEU A C 1
ATOM 1544 O O . LEU A 1 207 ? -18.373 -2.057 35.168 1.00 98.62 207 LEU A O 1
ATOM 1548 N N . GLU A 1 208 ? -18.462 -2.586 37.341 1.00 98.44 208 GLU A N 1
ATOM 1549 C CA . GLU A 1 208 ? -17.005 -2.732 37.479 1.00 98.44 208 GLU A CA 1
ATOM 1550 C C . GLU A 1 208 ? -16.454 -3.881 36.615 1.00 98.44 208 GLU A C 1
ATOM 1552 O O . GLU A 1 208 ? -15.391 -3.757 35.996 1.00 98.44 208 GLU A O 1
ATOM 1557 N N . THR A 1 209 ? -17.216 -4.970 36.475 1.00 98.56 209 THR A N 1
ATOM 1558 C CA . THR A 1 209 ? -16.893 -6.062 35.541 1.00 98.56 209 THR A CA 1
ATOM 1559 C C . THR A 1 209 ? -16.903 -5.575 34.089 1.00 98.56 209 THR A C 1
ATOM 1561 O O . THR A 1 209 ? -15.961 -5.841 33.339 1.00 98.56 209 THR A O 1
ATOM 1564 N N . ALA A 1 210 ? -17.934 -4.826 33.685 1.00 98.69 210 ALA A N 1
ATOM 1565 C CA . ALA A 1 210 ? -18.044 -4.282 32.334 1.00 98.69 210 ALA A CA 1
ATOM 1566 C C . ALA A 1 210 ? -16.917 -3.282 32.024 1.00 98.69 210 ALA A C 1
ATOM 1568 O O . ALA A 1 210 ? -16.311 -3.367 30.958 1.00 98.69 210 ALA A O 1
ATOM 1569 N N . LYS A 1 211 ? -16.565 -2.403 32.973 1.00 98.56 211 LYS A N 1
ATOM 1570 C CA . LYS A 1 211 ? -15.428 -1.472 32.853 1.00 98.56 211 LYS A CA 1
ATOM 1571 C C . LYS A 1 211 ? -14.094 -2.196 32.709 1.00 98.56 211 LYS A C 1
ATOM 1573 O O . LYS A 1 211 ? -13.264 -1.787 31.898 1.00 98.56 211 LYS A O 1
ATOM 1578 N N . THR A 1 212 ? -13.891 -3.276 33.464 1.00 98.69 212 THR A N 1
ATOM 1579 C CA . THR A 1 212 ? -12.677 -4.101 33.360 1.00 98.69 212 THR A CA 1
ATOM 1580 C C . THR A 1 212 ? -12.559 -4.720 31.967 1.00 98.69 212 THR A C 1
ATOM 1582 O O . THR A 1 212 ? -11.519 -4.579 31.328 1.00 98.69 212 THR A O 1
ATOM 1585 N N . ASN A 1 213 ? -13.637 -5.323 31.452 1.00 98.69 213 ASN A N 1
ATOM 1586 C CA . ASN A 1 213 ? -13.662 -5.882 30.096 1.00 98.69 213 ASN A CA 1
ATOM 1587 C C . ASN A 1 213 ? -13.457 -4.798 29.019 1.00 98.69 213 ASN A C 1
ATOM 1589 O O . ASN A 1 213 ? -12.675 -4.992 28.094 1.00 98.69 213 ASN A O 1
ATOM 1593 N N . ALA A 1 214 ? -14.103 -3.634 29.151 1.00 98.81 214 ALA A N 1
ATOM 1594 C CA . ALA A 1 214 ? -13.901 -2.500 28.246 1.00 98.81 214 ALA A CA 1
ATOM 1595 C C . ALA A 1 214 ? -12.440 -2.028 28.223 1.00 98.81 214 ALA A C 1
ATOM 1597 O O . ALA A 1 214 ? -11.881 -1.808 27.151 1.00 98.81 214 ALA A O 1
ATOM 1598 N N . THR A 1 215 ? -11.805 -1.950 29.395 1.00 98.69 215 THR A N 1
ATOM 1599 C CA . THR A 1 215 ? -10.382 -1.607 29.531 1.00 98.69 215 THR A CA 1
ATOM 1600 C C . THR A 1 215 ? -9.490 -2.638 28.839 1.00 98.69 215 THR A C 1
ATOM 1602 O O . THR A 1 215 ? -8.580 -2.267 28.104 1.00 98.69 215 THR A O 1
ATOM 1605 N N . GLU A 1 216 ? -9.744 -3.934 29.038 1.00 98.62 216 GLU A N 1
ATOM 1606 C CA . GLU A 1 216 ? -8.989 -5.012 28.387 1.00 98.62 216 GLU A CA 1
ATOM 1607 C C . GLU A 1 216 ? -9.101 -4.941 26.858 1.00 98.62 216 GLU A C 1
ATOM 1609 O O . GLU A 1 216 ? -8.083 -4.934 26.166 1.00 98.62 216 GLU A O 1
ATOM 1614 N N . ARG A 1 217 ? -10.323 -4.814 26.325 1.00 98.44 217 ARG A N 1
ATOM 1615 C CA . ARG A 1 217 ? -10.556 -4.720 24.876 1.00 98.44 217 ARG A CA 1
ATOM 1616 C C . ARG A 1 217 ? -9.905 -3.486 24.272 1.00 98.44 217 ARG A C 1
ATOM 1618 O O . ARG A 1 217 ? -9.239 -3.598 23.249 1.00 98.44 217 ARG A O 1
ATOM 1625 N N . LEU A 1 218 ? -10.036 -2.332 24.924 1.00 98.56 218 LEU A N 1
ATOM 1626 C CA . LEU A 1 218 ? -9.421 -1.094 24.455 1.00 98.56 218 LEU A CA 1
ATOM 1627 C C . LEU A 1 218 ? -7.886 -1.154 24.481 1.00 98.56 218 LEU A C 1
ATOM 1629 O O . LEU A 1 218 ? -7.236 -0.614 23.588 1.00 98.56 218 LEU A O 1
ATOM 1633 N N . ASN A 1 219 ? -7.299 -1.840 25.465 1.00 97.88 219 ASN A N 1
ATOM 1634 C CA . ASN A 1 219 ? -5.852 -2.051 25.528 1.00 97.88 219 ASN A CA 1
ATOM 1635 C C . ASN A 1 219 ? -5.326 -2.938 24.395 1.00 97.88 219 ASN A C 1
ATOM 1637 O O . ASN A 1 219 ? -4.176 -2.761 23.997 1.00 97.88 219 ASN A O 1
ATOM 1641 N N . ASN A 1 220 ? -6.150 -3.853 23.878 1.00 97.69 220 ASN A N 1
ATOM 1642 C CA . ASN A 1 220 ? -5.783 -4.681 22.732 1.00 97.69 220 ASN A CA 1
ATOM 1643 C C . ASN A 1 220 ? -5.790 -3.889 21.421 1.00 97.69 220 ASN A C 1
ATOM 1645 O O . ASN A 1 220 ? -5.044 -4.242 20.520 1.00 97.69 220 ASN A O 1
ATOM 1649 N N . VAL A 1 221 ? -6.582 -2.816 21.305 1.00 98.31 221 VAL A N 1
ATOM 1650 C CA . VAL A 1 221 ? -6.546 -1.942 20.121 1.00 98.31 221 VAL A CA 1
ATOM 1651 C C . VAL A 1 221 ? -5.143 -1.336 19.993 1.00 98.31 221 VAL A C 1
ATOM 1653 O O . VAL A 1 221 ? -4.668 -0.736 20.963 1.00 98.31 221 VAL A O 1
ATOM 1656 N N . PRO A 1 222 ? -4.461 -1.428 18.844 1.00 97.06 222 PRO A N 1
ATOM 1657 C CA . PRO A 1 222 ? -3.132 -0.847 18.685 1.00 97.06 222 PRO A CA 1
ATOM 1658 C C . PRO A 1 222 ? -3.089 0.673 18.897 1.00 97.06 222 PRO A C 1
ATOM 1660 O O . PRO A 1 222 ? -4.075 1.401 18.778 1.00 97.06 222 PRO A O 1
ATOM 1663 N N . ASN A 1 223 ? -1.919 1.192 19.273 1.00 93.56 223 ASN A N 1
ATOM 1664 C CA . ASN A 1 223 ? -1.745 2.638 19.420 1.00 93.56 223 ASN A CA 1
ATOM 1665 C C . ASN A 1 223 ? -1.684 3.309 18.046 1.00 93.56 223 ASN A C 1
ATOM 1667 O O . ASN A 1 223 ? -0.956 2.854 17.169 1.00 93.56 223 ASN A O 1
ATOM 1671 N N . GLY A 1 224 ? -2.389 4.431 17.897 1.00 89.12 224 GLY A N 1
ATOM 1672 C CA . GLY A 1 224 ? -2.490 5.151 16.626 1.00 89.12 224 GLY A CA 1
ATOM 1673 C C . GLY A 1 224 ? -3.662 4.712 15.746 1.00 89.12 224 GLY A C 1
ATOM 1674 O O . GLY A 1 224 ? -3.916 5.381 14.748 1.00 89.12 224 GLY A O 1
ATOM 1675 N N . THR A 1 225 ? -4.409 3.665 16.125 1.00 95.94 225 THR A N 1
ATOM 1676 C CA . THR A 1 225 ? -5.683 3.323 15.480 1.00 95.94 225 THR A CA 1
ATOM 1677 C C . THR A 1 225 ? -6.672 4.478 15.653 1.00 95.94 225 THR A C 1
ATOM 1679 O O . THR A 1 225 ? -6.934 4.935 16.772 1.00 95.94 225 THR A O 1
ATOM 1682 N N . GLU A 1 226 ? -7.220 4.965 14.541 1.00 95.81 226 GLU A N 1
ATOM 1683 C CA . GLU A 1 226 ? -8.194 6.055 14.541 1.00 95.81 226 GLU A CA 1
ATOM 1684 C C . GLU A 1 226 ? -9.401 5.707 15.429 1.00 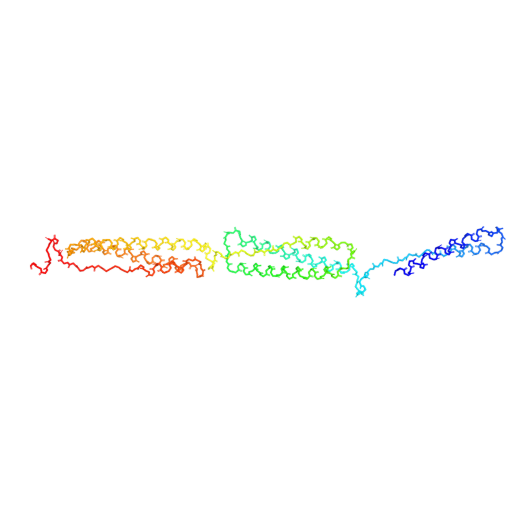95.81 226 GLU A C 1
ATOM 1686 O O . GLU A 1 226 ? -9.935 4.603 15.375 1.00 95.81 226 GLU A O 1
ATOM 1691 N N . GLY A 1 227 ? -9.818 6.645 16.282 1.00 97.31 227 GLY A N 1
ATOM 1692 C CA . GLY A 1 227 ? -10.943 6.464 17.204 1.00 97.31 227 GLY A CA 1
ATOM 1693 C C . GLY A 1 227 ? -10.583 5.887 18.577 1.00 97.31 227 GLY A C 1
ATOM 1694 O O . GLY A 1 227 ? -11.363 6.077 19.509 1.00 97.31 227 GLY A O 1
ATOM 1695 N N . LYS A 1 228 ? -9.402 5.277 18.769 1.00 97.88 228 LYS A N 1
ATOM 1696 C CA . LYS A 1 228 ? -9.001 4.720 20.078 1.00 97.88 228 LYS A CA 1
ATOM 1697 C C . LYS A 1 228 ? -9.018 5.767 21.203 1.00 97.88 228 LYS A C 1
ATOM 1699 O O . LYS A 1 228 ? -9.528 5.490 22.286 1.00 97.88 228 LYS A O 1
ATOM 1704 N N . ASP A 1 229 ? -8.519 6.974 20.944 1.00 98.12 229 ASP A N 1
ATOM 1705 C CA . ASP A 1 229 ? -8.460 8.055 21.946 1.00 98.12 229 ASP A CA 1
ATOM 1706 C C . ASP A 1 229 ? -9.855 8.562 22.361 1.00 98.12 229 ASP A C 1
ATOM 1708 O O . ASP A 1 229 ? -10.084 8.929 23.518 1.00 98.12 229 ASP A O 1
ATOM 1712 N N . GLU A 1 230 ? -10.811 8.545 21.429 1.00 98.31 230 GLU A N 1
ATOM 1713 C CA . GLU A 1 230 ? -12.211 8.887 21.704 1.00 98.31 230 GLU A CA 1
ATOM 1714 C C . GLU A 1 230 ? -12.860 7.815 22.591 1.00 98.31 230 GLU A C 1
ATOM 1716 O O . GLU A 1 230 ? -13.541 8.133 23.568 1.00 98.31 230 GLU A O 1
ATOM 1721 N N . LEU A 1 231 ? -12.591 6.535 22.305 1.00 98.62 231 LEU A N 1
ATOM 1722 C CA . LEU A 1 231 ? -13.035 5.418 23.142 1.00 98.62 231 LEU A CA 1
ATOM 1723 C C . LEU A 1 231 ? -12.438 5.482 24.549 1.00 98.62 231 LEU A C 1
ATOM 1725 O O . LEU A 1 231 ? -13.164 5.289 25.525 1.00 98.62 231 LEU A O 1
ATOM 1729 N N . GLN A 1 232 ? -11.151 5.815 24.669 1.00 98.44 232 GLN A N 1
ATOM 1730 C CA . GLN A 1 232 ? -10.505 6.020 25.965 1.00 98.44 232 GLN A CA 1
ATOM 1731 C C . GLN A 1 232 ? -11.199 7.128 26.757 1.00 98.44 232 GLN A C 1
ATOM 1733 O O . GLN A 1 232 ? -11.558 6.932 27.916 1.00 98.44 232 GLN A O 1
ATOM 1738 N N . SER A 1 233 ? -11.466 8.264 26.111 1.00 98.38 233 SER A N 1
ATOM 1739 C CA . SER A 1 233 ? -12.139 9.400 26.746 1.00 98.38 233 SER A CA 1
ATOM 1740 C C . SER A 1 233 ? -13.546 9.046 27.231 1.00 98.38 233 SER A C 1
ATOM 1742 O O . SER A 1 233 ? -13.948 9.476 28.312 1.00 98.38 233 SER A O 1
ATOM 1744 N N . ARG A 1 234 ? -14.296 8.247 26.462 1.00 98.44 234 ARG A N 1
ATOM 1745 C CA . ARG A 1 234 ? -15.614 7.741 26.874 1.00 98.44 234 ARG A CA 1
ATOM 1746 C C . ARG A 1 234 ? -15.518 6.791 28.059 1.00 98.44 234 ARG A C 1
ATOM 1748 O O . ARG A 1 234 ? -16.257 6.965 29.022 1.00 98.44 234 ARG A O 1
ATOM 1755 N N . LEU A 1 235 ? -14.594 5.832 28.020 1.00 98.62 235 LEU A N 1
ATOM 1756 C CA . LEU A 1 235 ? -14.373 4.887 29.114 1.00 98.62 235 LEU A CA 1
ATOM 1757 C C . LEU A 1 235 ? -14.002 5.606 30.422 1.00 98.62 235 LEU A C 1
ATOM 1759 O O . LEU A 1 235 ? -14.557 5.287 31.474 1.00 98.62 235 LEU A O 1
ATOM 1763 N N . ASP A 1 236 ? -13.137 6.619 30.353 1.00 98.38 236 ASP A N 1
ATOM 1764 C CA . ASP A 1 236 ? -12.705 7.413 31.511 1.00 98.38 236 ASP A CA 1
ATOM 1765 C C . ASP A 1 236 ? -13.853 8.230 32.138 1.00 98.38 236 ASP A C 1
ATOM 1767 O O . ASP A 1 236 ? -13.836 8.519 33.338 1.00 98.38 236 ASP A O 1
ATOM 1771 N N . GLN A 1 237 ? -14.877 8.583 31.354 1.00 98.44 237 GLN A N 1
ATOM 1772 C CA . GLN A 1 237 ? -16.078 9.276 31.839 1.00 98.44 237 GLN A CA 1
ATOM 1773 C C . GLN A 1 237 ? -17.052 8.347 32.581 1.00 98.44 237 GLN A C 1
ATOM 1775 O O . GLN A 1 237 ? -17.944 8.833 33.285 1.00 98.44 237 GLN A O 1
ATOM 1780 N N . ILE A 1 238 ? -16.883 7.023 32.483 1.00 98.25 238 ILE A N 1
ATOM 1781 C CA . ILE A 1 238 ? -17.707 6.050 33.208 1.00 98.25 238 ILE A CA 1
ATOM 1782 C C . ILE A 1 238 ? -17.279 6.017 34.684 1.00 98.25 238 ILE A C 1
ATOM 1784 O O . ILE A 1 238 ? -16.458 5.206 35.131 1.00 98.25 238 ILE A O 1
ATOM 1788 N N . GLY A 1 239 ? -17.866 6.922 35.468 1.00 95.94 239 GLY A N 1
ATOM 1789 C CA . GLY A 1 239 ? -17.662 7.005 36.914 1.00 95.94 239 GLY A CA 1
ATOM 1790 C C . GLY A 1 239 ? -18.122 5.753 37.669 1.00 95.94 239 GLY A C 1
ATOM 1791 O O . GLY A 1 239 ? -18.858 4.918 37.144 1.00 95.94 239 GLY A O 1
ATOM 1792 N N . SER A 1 240 ? -17.698 5.622 38.924 1.00 96.38 240 SER A N 1
ATOM 1793 C CA . SER A 1 240 ? -18.224 4.606 39.839 1.00 96.38 240 SER A CA 1
ATOM 1794 C C . SER A 1 240 ? -19.592 5.012 40.401 1.00 96.38 240 SER A C 1
ATOM 1796 O O . SER A 1 240 ? -20.008 6.170 40.307 1.00 96.38 240 SER A O 1
ATOM 1798 N N . VAL A 1 241 ? -20.292 4.047 40.997 1.00 97.69 241 VAL A N 1
ATOM 1799 C CA . VAL A 1 241 ? -21.536 4.265 41.743 1.00 97.69 241 VAL A CA 1
ATOM 1800 C C . VAL A 1 241 ? -21.323 3.790 43.177 1.00 97.69 241 VAL A C 1
ATOM 1802 O O . VAL A 1 241 ? -20.845 2.681 43.401 1.00 97.69 241 VAL A O 1
ATOM 1805 N N . THR A 1 242 ? -21.651 4.644 44.145 1.00 95.75 242 THR A N 1
ATOM 1806 C CA . THR A 1 242 ? -21.494 4.349 45.575 1.00 95.75 242 THR A CA 1
ATOM 1807 C C . THR A 1 242 ? -22.843 3.980 46.168 1.00 95.75 242 THR A C 1
ATOM 1809 O O . THR A 1 242 ? -23.785 4.768 46.092 1.00 95.75 242 THR A O 1
ATOM 1812 N N . SER A 1 243 ? -22.929 2.807 46.789 1.00 94.12 243 SER A N 1
ATOM 1813 C CA . SER A 1 243 ? -24.144 2.373 47.477 1.00 94.12 243 SER A CA 1
ATOM 1814 C C . SER A 1 243 ? -24.400 3.201 48.744 1.00 94.12 243 SER A C 1
ATOM 1816 O O . SER A 1 243 ? -23.456 3.434 49.508 1.00 94.12 243 SER A O 1
ATOM 1818 N N . PRO A 1 244 ? -25.651 3.626 49.003 1.00 95.12 244 PRO A N 1
ATOM 1819 C CA . PRO A 1 244 ? -26.012 4.320 50.233 1.00 95.12 244 PRO A CA 1
ATOM 1820 C C . PRO A 1 244 ? -25.984 3.374 51.445 1.00 95.12 244 PRO A C 1
ATOM 1822 O O . PRO A 1 244 ? -25.969 2.144 51.313 1.00 95.12 244 PRO A O 1
ATOM 1825 N N . GLU A 1 245 ? -25.968 3.960 52.643 1.00 95.12 245 GLU A N 1
ATOM 1826 C CA . GLU A 1 245 ? -26.167 3.218 53.891 1.00 95.12 245 GLU A CA 1
ATOM 1827 C C . GLU A 1 245 ? -27.635 2.786 54.026 1.00 95.12 245 GLU A C 1
ATOM 1829 O O . GLU A 1 245 ? -28.536 3.481 53.562 1.00 95.12 245 GLU A O 1
ATOM 1834 N N . VAL A 1 246 ? -27.868 1.633 54.659 1.00 96.81 246 VAL A N 1
ATOM 1835 C CA . VAL A 1 246 ? -29.222 1.172 55.009 1.00 96.81 246 VAL A CA 1
ATOM 1836 C C . VAL A 1 246 ? -29.731 2.011 56.180 1.00 96.81 246 VAL A C 1
ATOM 1838 O O . VAL A 1 246 ? -29.004 2.173 57.162 1.00 96.81 246 VAL A O 1
ATOM 1841 N N . ASN A 1 247 ? -30.954 2.530 56.076 1.00 95.81 247 ASN A N 1
ATOM 1842 C CA . ASN A 1 247 ? -31.600 3.342 57.116 1.00 95.81 247 ASN A CA 1
ATOM 1843 C C . ASN A 1 247 ? -33.064 2.940 57.415 1.00 95.81 247 ASN A C 1
ATOM 1845 O O . ASN A 1 247 ? -33.706 3.604 58.228 1.00 95.81 247 ASN A O 1
ATOM 1849 N N . ASP A 1 248 ? -33.568 1.885 56.765 1.00 95.50 248 ASP A N 1
ATOM 1850 C CA . ASP A 1 248 ? -34.828 1.188 57.062 1.00 95.50 248 ASP A CA 1
ATOM 1851 C C . ASP A 1 248 ? -34.538 -0.323 57.144 1.00 95.50 248 ASP A C 1
ATOM 1853 O O . ASP A 1 248 ? -34.776 -1.104 56.211 1.00 95.50 248 ASP A O 1
ATOM 1857 N N . GLN A 1 249 ? -33.895 -0.742 58.237 1.00 95.88 249 GLN A N 1
ATOM 1858 C CA . GLN A 1 249 ? -33.345 -2.090 58.377 1.00 95.88 249 GLN A CA 1
ATOM 1859 C C . GLN A 1 249 ? -34.432 -3.173 58.426 1.00 95.88 249 GLN A C 1
ATOM 1861 O O . GLN A 1 249 ? -34.194 -4.295 57.960 1.00 95.88 249 GLN A O 1
ATOM 1866 N N . ASP A 1 250 ? -35.599 -2.867 58.998 1.00 93.62 250 ASP A N 1
ATOM 1867 C CA . ASP A 1 250 ? -36.739 -3.780 59.111 1.00 93.62 250 ASP A CA 1
ATOM 1868 C C . ASP A 1 250 ? -37.789 -3.601 58.000 1.00 93.62 250 ASP A C 1
ATOM 1870 O O . ASP A 1 250 ? -38.766 -4.355 57.964 1.00 93.62 250 ASP A O 1
ATOM 1874 N N . SER A 1 251 ? -37.535 -2.699 57.042 1.00 94.12 251 SER A N 1
ATOM 1875 C CA . SER A 1 251 ? -38.396 -2.435 55.879 1.00 94.12 251 SER A CA 1
ATOM 1876 C C . SER A 1 251 ? -39.813 -2.026 56.285 1.00 94.12 251 SER A C 1
ATOM 1878 O O . SER A 1 251 ? -40.798 -2.450 55.667 1.00 94.12 251 SER A O 1
ATOM 1880 N N . ASN A 1 252 ? -39.930 -1.264 57.373 1.00 91.56 252 ASN A N 1
ATOM 1881 C CA . ASN A 1 252 ? -41.214 -0.846 57.926 1.00 91.56 252 ASN A CA 1
ATOM 1882 C C . ASN A 1 252 ? -41.658 0.546 57.444 1.00 91.56 252 ASN A C 1
ATOM 1884 O O . ASN A 1 252 ? -42.767 0.977 57.778 1.00 91.56 252 ASN A O 1
ATOM 1888 N N . GLY A 1 253 ? -40.838 1.218 56.629 1.00 92.31 253 GLY A N 1
ATOM 1889 C CA . GLY A 1 253 ? -41.136 2.536 56.079 1.00 92.31 253 GLY A CA 1
ATOM 1890 C C . GLY A 1 253 ? -40.863 3.697 57.043 1.00 92.31 253 GLY A C 1
ATOM 1891 O O . GLY A 1 253 ? -41.411 4.783 56.842 1.00 92.31 253 GLY A O 1
ATOM 1892 N N . VAL A 1 254 ? -40.073 3.484 58.100 1.00 90.88 254 VAL A N 1
ATOM 1893 C CA . VAL A 1 254 ? -39.675 4.500 59.086 1.00 90.88 254 VAL A CA 1
ATOM 1894 C C . VAL A 1 254 ? -38.168 4.437 59.291 1.00 90.88 254 VAL A C 1
ATOM 1896 O O . VAL A 1 254 ? -37.615 3.359 59.489 1.00 90.88 254 VAL A O 1
ATOM 1899 N N . LEU A 1 255 ? -37.514 5.602 59.310 1.00 92.81 255 LEU A N 1
ATOM 1900 C CA . LEU A 1 255 ? -36.083 5.701 59.588 1.00 92.81 255 LEU A CA 1
ATOM 1901 C C . LEU A 1 255 ? -35.725 4.988 60.897 1.00 92.81 255 LEU A C 1
ATOM 1903 O O . LEU A 1 255 ? -36.318 5.270 61.938 1.00 92.81 255 LEU A O 1
ATOM 1907 N N . ASP A 1 256 ? -34.676 4.169 60.875 1.00 91.81 256 ASP A N 1
ATOM 1908 C CA . ASP A 1 256 ? -34.161 3.476 62.065 1.00 91.81 256 ASP A CA 1
ATOM 1909 C C . ASP A 1 256 ? -33.779 4.459 63.190 1.00 91.81 256 ASP A C 1
ATOM 1911 O O . ASP A 1 256 ? -33.814 4.127 64.372 1.00 91.81 256 ASP A O 1
ATOM 1915 N N . THR A 1 257 ? -33.424 5.701 62.840 1.00 91.38 257 THR A N 1
ATOM 1916 C CA . THR A 1 257 ? -33.123 6.770 63.807 1.00 91.38 257 THR A CA 1
ATOM 1917 C C . THR A 1 257 ? -34.357 7.356 64.495 1.00 91.38 257 THR A C 1
ATOM 1919 O O . THR A 1 257 ? -34.210 8.089 65.473 1.00 91.38 257 THR A O 1
ATOM 1922 N N . GLU A 1 258 ? -35.551 7.096 63.962 1.00 85.94 258 GLU A N 1
ATOM 1923 C CA . GLU A 1 258 ? -36.839 7.586 64.466 1.00 85.94 258 GLU A CA 1
ATOM 1924 C C . GLU A 1 258 ? -37.644 6.509 65.224 1.00 85.94 258 GLU A C 1
ATOM 1926 O O . GLU A 1 258 ? -38.732 6.816 65.722 1.00 85.94 258 GLU A O 1
ATOM 1931 N N . GLN A 1 259 ? -37.114 5.281 65.340 1.00 73.62 259 GLN A N 1
ATOM 1932 C CA . GLN A 1 259 ? -37.723 4.145 66.053 1.00 73.62 259 GLN A CA 1
ATOM 1933 C C . GLN A 1 259 ? -37.331 4.051 67.538 1.00 73.62 259 GLN A C 1
ATOM 1935 O O . GLN A 1 259 ? -36.188 4.406 67.910 1.00 73.62 259 GLN A O 1
#

pLDDT: mean 96.32, std 3.36, range [73.62, 98.88]

Foldseek 3Di:
DVVVVVVLVVLVVVLVVLVVVLVPDDPPPPCSVVSVVVSVPPDHDDDDDDQPPPPPPDGLVVLLVQLVVLLVQLVVLLVVLVVLQCVQPVLPAHEPVSLVVSVVSLVSNVVSLVSSVVSLVPRDPPPPCSVVSVVSSVPRDHDDGDDHQPHVVPSDGLVVLLVQLVVLLVQLVVLLVVLVVLQCVQPVLPAHEPVSLVVSVVSLVSNVVSLVSSVVSLVPRDPPPPCSVVSVVSSVPSDGDDGDDHQCHVVPSDGPVVD

Organism: Staphylococcus xylosus (NCBI:txid1288)

Sequence (259 aa):
KAELDKLVEVLETAKTNATEKLNNVPNGTAGKDALQSRLEQIGSVTSPEVNDQDSNGVLDTEQLTEAQQAIEAVEQAKQAVDNKLSEITSDGLVNPTEKAELDKLVEALETAKTNATEKLNNVPNGTTGKDELQSRLEQIGSVTSPEVNDQDSNGVLDTEQLNEAQQAIEAAEQAKQAADNKLSEITADGLVNPTEKAELDKLVEALETAKTNATERLNNVPNGTEGKDELQSRLDQIGSVTSPEVNDQDSNGVLDTEQ

Secondary structure (DSSP, 8-state):
-HHHHHHHHHHHHHHHHHHHHHHTSPTT-TTHHHHHHHHHT-----PPPPS-SS-SSS-HHHHHHHHHHHHHHHHHHHHHHHHHHHHHTSSS---HHHHHHHHHHHHHHHHHHHHHHHHHHHSPTT-TTHHHHHHHHHT----PPPPPS-TT-SSS-HHHHHHHHHHHHHHHHHHHHHHHHHHHHHTSSS---HHHHHHHHHHHHHHHHHHHHHHHHHHHSPTT-TTHHHHHHHHHH----PPPPP--TT-SSS-GGG-